Protein AF-A0A2V5PPT1-F1 (afdb_monomer_lite)

Structure (mmCIF, N/CA/C/O backbone):
data_AF-A0A2V5PPT1-F1
#
_entry.id   AF-A0A2V5PPT1-F1
#
loop_
_atom_site.group_PDB
_atom_site.id
_atom_site.type_symbol
_atom_site.label_atom_id
_atom_site.label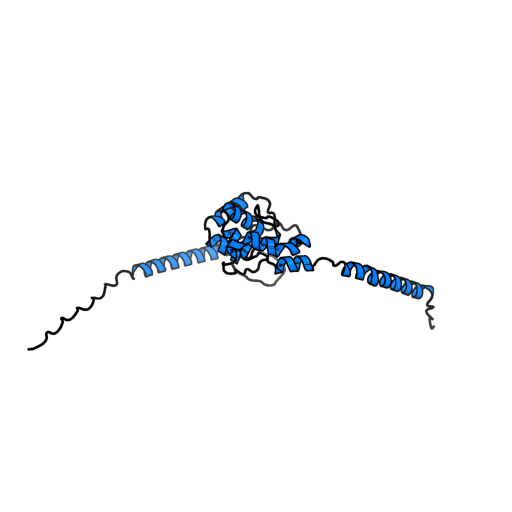_alt_id
_atom_site.label_comp_id
_atom_site.label_asym_id
_atom_site.label_entity_id
_atom_site.label_seq_id
_atom_site.pdbx_PDB_ins_code
_atom_site.Cartn_x
_atom_site.Cartn_y
_atom_site.Cartn_z
_atom_site.occupancy
_atom_site.B_iso_or_equiv
_atom_site.auth_seq_id
_atom_site.auth_comp_id
_atom_site.auth_asym_id
_atom_site.auth_atom_id
_atom_site.pdbx_PDB_model_num
ATOM 1 N N . MET A 1 1 ? -59.512 59.082 22.759 1.00 48.78 1 MET A N 1
ATOM 2 C CA . MET A 1 1 ? -59.382 57.700 23.266 1.00 48.78 1 MET A CA 1
ATOM 3 C C . MET A 1 1 ? -57.899 57.355 23.326 1.00 48.78 1 MET A C 1
ATOM 5 O O . MET A 1 1 ? -57.275 57.362 22.273 1.00 48.78 1 MET A O 1
ATOM 9 N N . PRO A 1 2 ? -57.315 57.181 24.522 1.00 48.16 2 PRO A N 1
ATOM 10 C CA . PRO A 1 2 ? -55.892 56.888 24.694 1.00 48.16 2 PRO A CA 1
ATOM 11 C C . PRO A 1 2 ? -55.585 55.392 24.501 1.00 48.16 2 PRO A C 1
ATOM 13 O O . PRO A 1 2 ? -56.305 54.531 25.003 1.00 48.16 2 PRO A O 1
ATOM 16 N N . THR A 1 3 ? -54.517 55.095 23.763 1.00 59.62 3 THR A N 1
ATOM 17 C CA . THR A 1 3 ? -53.986 53.747 23.502 1.00 59.62 3 THR A CA 1
ATOM 18 C C . THR A 1 3 ? -53.173 53.212 24.693 1.00 59.62 3 THR A C 1
ATOM 20 O O . THR A 1 3 ? -52.411 53.982 25.282 1.00 59.62 3 THR A O 1
ATOM 23 N N . PRO A 1 4 ? -53.280 51.916 25.047 1.00 59.97 4 PRO A N 1
ATOM 24 C CA . PRO A 1 4 ? -52.564 51.335 26.182 1.00 59.97 4 PRO A CA 1
ATOM 25 C C . PRO A 1 4 ? -51.084 51.042 25.872 1.00 59.97 4 PRO A C 1
ATOM 27 O O . PRO A 1 4 ? -50.736 50.556 24.797 1.00 59.97 4 PRO A O 1
ATOM 30 N N . VAL A 1 5 ? -50.224 51.323 26.854 1.00 66.12 5 VAL A N 1
ATOM 31 C CA . VAL A 1 5 ? -48.780 51.026 26.880 1.00 66.12 5 VAL A CA 1
ATOM 32 C C . VAL A 1 5 ? -48.562 49.547 27.249 1.00 66.12 5 VAL A C 1
ATOM 34 O O . VAL A 1 5 ? -49.218 49.072 28.179 1.00 66.12 5 VAL A O 1
ATOM 37 N N . PRO A 1 6 ? -47.659 48.798 26.585 1.00 67.62 6 PRO A N 1
ATOM 38 C CA . PRO A 1 6 ? -47.355 47.418 26.967 1.00 67.62 6 PRO A CA 1
ATOM 39 C C . PRO A 1 6 ? -46.436 47.332 28.208 1.00 67.62 6 PRO A C 1
ATOM 41 O O . PRO A 1 6 ? -45.607 48.219 28.425 1.00 67.62 6 PRO A O 1
ATOM 44 N N . PRO A 1 7 ? -46.548 46.265 29.026 1.00 58.84 7 PRO A N 1
ATOM 45 C CA . PRO A 1 7 ? -45.793 46.114 30.267 1.00 58.84 7 PRO A CA 1
ATOM 46 C C . PRO A 1 7 ? -44.323 45.723 30.048 1.00 58.84 7 PRO A C 1
ATOM 48 O O . PRO A 1 7 ? -43.971 44.944 29.162 1.00 58.84 7 PRO A O 1
ATOM 51 N N . ASN A 1 8 ? -43.477 46.267 30.923 1.00 50.62 8 ASN A N 1
ATOM 52 C CA . ASN A 1 8 ? -42.028 46.100 30.969 1.00 50.62 8 ASN A CA 1
ATOM 53 C C . ASN A 1 8 ? -41.643 44.655 31.349 1.00 50.62 8 ASN A C 1
ATOM 55 O O . ASN A 1 8 ? -42.134 44.111 32.339 1.00 50.62 8 ASN A O 1
ATOM 59 N N . LYS A 1 9 ? -40.751 44.034 30.573 1.00 55.72 9 LYS A N 1
ATOM 60 C CA . LYS A 1 9 ? -40.236 42.673 30.797 1.00 55.72 9 LYS A CA 1
ATOM 61 C C . LYS A 1 9 ? -39.126 42.718 31.864 1.00 55.72 9 LYS A C 1
ATOM 63 O O . LYS A 1 9 ? -38.192 43.499 31.688 1.00 55.72 9 LYS A O 1
ATOM 68 N N . PRO A 1 10 ? -39.173 41.924 32.950 1.00 56.19 10 PRO A N 1
ATOM 69 C CA . PRO A 1 10 ? -38.095 41.916 33.936 1.00 56.19 10 PRO A CA 1
ATOM 70 C C . PRO A 1 10 ? -36.831 41.251 33.369 1.00 56.19 10 PRO A C 1
ATOM 72 O O . PRO A 1 10 ? -36.900 40.237 32.670 1.00 56.19 10 PRO A O 1
ATOM 75 N N . ALA A 1 11 ? -35.678 41.856 33.662 1.00 61.56 11 ALA A N 1
ATOM 76 C CA . ALA A 1 11 ? -34.352 41.369 33.292 1.00 61.56 11 ALA A CA 1
ATOM 77 C C . ALA A 1 11 ? -34.022 40.029 33.988 1.00 61.56 11 ALA A C 1
ATOM 79 O O . ALA A 1 11 ? -34.468 39.807 35.116 1.00 61.56 11 ALA A O 1
ATOM 80 N N . PRO A 1 12 ? -33.232 39.139 33.360 1.00 53.38 12 PRO A N 1
ATOM 81 C CA . PRO A 1 12 ? -32.787 37.909 34.003 1.00 53.38 12 PRO A CA 1
ATOM 82 C C . PRO A 1 12 ? -31.751 38.207 35.098 1.00 53.38 12 PRO A C 1
ATOM 84 O O . PRO A 1 12 ? -30.746 38.875 34.853 1.00 53.38 12 PRO A O 1
ATOM 87 N N . SER A 1 13 ? -31.997 37.693 36.305 1.00 53.66 13 SER A N 1
ATOM 88 C CA . SER A 1 13 ? -31.043 37.707 37.420 1.00 53.66 13 SER A CA 1
ATOM 89 C C . SER A 1 13 ? -29.750 36.950 37.070 1.00 53.66 13 SER A C 1
ATOM 91 O O . SER A 1 13 ? -29.818 35.912 36.405 1.00 53.66 13 SER A O 1
ATOM 93 N N . PRO A 1 14 ? -28.576 37.407 37.542 1.00 51.88 14 PRO A N 1
ATOM 94 C CA . PRO A 1 14 ? -27.316 36.697 37.346 1.00 51.88 14 PRO A CA 1
ATOM 95 C C . PRO A 1 14 ? -27.277 35.405 38.178 1.00 51.88 14 PRO A C 1
ATOM 97 O O . PRO A 1 14 ? -27.595 35.403 39.367 1.00 51.88 14 PRO A O 1
ATOM 100 N N . ALA A 1 15 ? -26.882 34.299 37.544 1.00 50.59 15 ALA A N 1
ATOM 101 C CA . ALA A 1 15 ? -26.671 33.011 38.200 1.00 50.59 15 ALA A CA 1
ATOM 102 C C . ALA A 1 15 ? -25.443 33.049 39.142 1.00 50.59 15 ALA A C 1
ATOM 104 O O . ALA A 1 15 ? -24.451 33.709 38.818 1.00 50.59 15 ALA A O 1
ATOM 105 N N . PRO A 1 16 ? -25.468 32.338 40.286 1.00 48.00 16 PRO A N 1
ATOM 106 C CA . PRO A 1 16 ? -24.355 32.304 41.230 1.00 48.00 16 PRO A CA 1
ATOM 107 C C . PRO A 1 16 ? -23.165 31.491 40.693 1.00 48.00 16 PRO A C 1
ATOM 109 O O . PRO A 1 16 ? -23.294 30.343 40.271 1.00 48.00 16 PRO A O 1
ATOM 112 N N . ALA A 1 17 ? -21.980 32.099 40.750 1.00 56.94 17 ALA A N 1
ATOM 113 C CA . ALA A 1 17 ? -20.699 31.479 40.442 1.00 56.94 17 ALA A CA 1
ATOM 114 C C . ALA A 1 17 ? -20.255 30.559 41.594 1.00 56.94 17 ALA A C 1
ATOM 116 O O . ALA A 1 17 ? -19.669 31.029 42.565 1.00 56.94 17 ALA A O 1
ATOM 117 N N . SER A 1 18 ? -20.528 29.253 41.508 1.00 55.69 18 SER A N 1
ATOM 118 C CA . SER A 1 18 ? -20.128 28.295 42.558 1.00 55.69 18 SER A CA 1
ATOM 119 C C . SER A 1 18 ? -19.407 27.032 42.072 1.00 55.69 18 SER A C 1
ATOM 121 O O . SER A 1 18 ? -19.289 26.088 42.841 1.00 55.69 18 SER A O 1
ATOM 123 N N . PHE A 1 19 ? -18.887 26.986 40.840 1.00 54.06 19 PHE A N 1
ATOM 124 C CA . PHE A 1 19 ? -18.181 25.791 40.326 1.00 54.06 19 PHE A CA 1
ATOM 125 C C . PHE A 1 19 ? -16.719 26.028 39.911 1.00 54.06 19 PHE A C 1
ATOM 127 O O . PHE A 1 19 ? -16.048 25.106 39.461 1.00 54.06 19 PHE A O 1
ATOM 134 N N . ALA A 1 20 ? -16.188 27.241 40.090 1.00 50.78 20 ALA A N 1
ATOM 135 C CA . ALA A 1 20 ? -14.811 27.570 39.703 1.00 50.78 20 ALA A CA 1
ATOM 136 C C . ALA A 1 20 ? -13.744 27.187 40.753 1.00 50.78 20 ALA A C 1
ATOM 138 O O . ALA A 1 20 ? -12.554 27.270 40.466 1.00 50.78 20 ALA A O 1
ATOM 139 N N . PHE A 1 21 ? -14.145 26.776 41.962 1.00 50.66 21 PHE A N 1
ATOM 140 C CA . PHE A 1 21 ? -13.202 26.478 43.049 1.00 50.66 21 PHE A CA 1
ATOM 141 C C . PHE A 1 21 ? -12.678 25.028 43.052 1.00 50.66 21 PHE A C 1
ATOM 143 O O . PHE A 1 21 ? -11.570 24.799 43.531 1.00 50.66 21 PHE A O 1
ATOM 150 N N . ASP A 1 22 ? -13.388 24.068 42.446 1.00 54.81 22 ASP A N 1
ATOM 151 C CA . ASP A 1 22 ? -12.940 22.662 42.389 1.00 54.81 22 ASP A CA 1
ATOM 152 C C . ASP A 1 22 ? -11.982 22.359 41.227 1.00 54.81 22 ASP A C 1
ATOM 154 O O . ASP A 1 22 ? -11.203 21.404 41.274 1.00 54.81 22 ASP A O 1
ATOM 158 N N . THR A 1 23 ? -11.968 23.192 40.185 1.00 57.97 23 THR A N 1
ATOM 159 C CA . THR A 1 23 ? -11.054 23.019 39.048 1.00 57.97 23 THR A CA 1
ATOM 160 C C . THR A 1 23 ? -9.624 23.424 39.396 1.00 57.97 23 THR A C 1
ATOM 162 O O . THR A 1 23 ? -8.687 22.750 38.971 1.00 57.97 23 THR A O 1
ATOM 165 N N . ALA A 1 24 ? -9.439 24.457 40.224 1.00 56.56 24 ALA A N 1
ATOM 166 C CA . ALA A 1 24 ? -8.118 24.904 40.670 1.00 56.56 24 ALA A CA 1
ATOM 167 C C . ALA A 1 24 ? -7.438 23.874 41.591 1.00 56.56 24 ALA A C 1
ATOM 169 O O . ALA A 1 24 ? -6.265 23.547 41.403 1.00 56.56 24 ALA A O 1
ATOM 170 N N . ALA A 1 25 ? -8.188 23.291 42.534 1.00 57.81 25 ALA A N 1
ATOM 171 C CA . ALA A 1 25 ? -7.677 22.247 43.422 1.00 57.81 25 ALA A CA 1
ATOM 172 C C . ALA A 1 25 ? -7.343 20.948 42.662 1.00 57.81 25 ALA A C 1
ATOM 174 O O . ALA A 1 25 ? -6.345 20.285 42.958 1.00 57.81 25 ALA A O 1
ATOM 175 N N . ALA A 1 26 ? -8.136 20.601 41.641 1.00 60.53 26 ALA A N 1
ATOM 176 C CA . ALA A 1 26 ? -7.848 19.469 40.765 1.00 60.53 26 ALA A CA 1
ATOM 177 C C . ALA A 1 26 ? -6.610 19.705 39.877 1.00 60.53 26 ALA A C 1
ATOM 179 O O . ALA A 1 26 ? -5.861 18.761 39.617 1.00 60.53 26 ALA A O 1
ATOM 180 N N . HIS A 1 27 ? -6.366 20.945 39.438 1.00 60.75 27 HIS A N 1
ATOM 181 C CA . HIS A 1 27 ? -5.175 21.296 38.65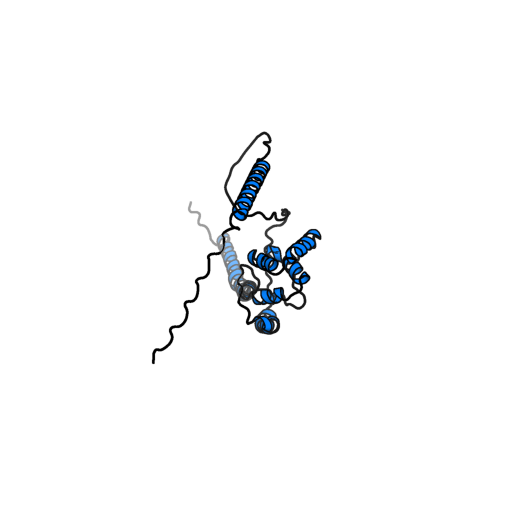7 1.00 60.75 27 HIS A CA 1
ATOM 182 C C . HIS A 1 27 ? -3.897 21.223 39.503 1.00 60.75 27 HIS A C 1
ATOM 184 O O . HIS A 1 27 ? -2.919 20.609 39.080 1.00 60.75 27 HIS A O 1
ATOM 190 N N . ALA A 1 28 ? -3.938 21.739 40.736 1.00 70.19 28 ALA A N 1
ATOM 191 C CA . ALA A 1 28 ? -2.802 21.702 41.658 1.00 70.19 28 ALA A CA 1
ATOM 192 C C . ALA A 1 28 ? -2.350 20.263 41.971 1.00 70.19 28 ALA A C 1
ATOM 194 O O . ALA A 1 28 ? -1.161 19.953 41.898 1.00 70.19 28 ALA A O 1
ATOM 195 N N . LYS A 1 29 ? -3.295 19.341 42.214 1.00 69.44 29 LYS A N 1
ATOM 196 C CA . LYS A 1 29 ? -2.970 17.921 42.447 1.00 69.44 29 LYS A CA 1
ATOM 197 C C . LYS A 1 29 ? -2.339 17.240 41.228 1.00 69.44 29 LYS A C 1
ATOM 199 O O . LYS A 1 29 ? -1.457 16.399 41.389 1.00 69.44 29 LYS A O 1
ATOM 204 N N . LYS A 1 30 ? -2.761 17.597 40.009 1.00 73.19 30 LYS A N 1
ATOM 205 C CA . LYS A 1 30 ? -2.163 17.068 38.770 1.00 73.19 30 LYS A CA 1
ATOM 206 C C . LYS A 1 30 ? -0.739 17.582 38.557 1.00 73.19 30 LYS A C 1
ATOM 208 O O . LYS A 1 30 ? 0.116 16.824 38.108 1.00 73.19 30 LYS A O 1
ATOM 213 N N . GLU A 1 31 ? -0.467 18.834 38.915 1.00 75.81 31 GLU A N 1
ATOM 214 C CA . GLU A 1 31 ? 0.879 19.409 38.831 1.00 75.81 31 GLU A CA 1
ATOM 215 C C . GLU A 1 31 ? 1.843 18.797 39.853 1.00 75.81 31 GLU A C 1
ATOM 217 O O . GLU A 1 31 ? 3.000 18.536 39.524 1.00 75.81 31 GLU A O 1
ATOM 222 N N . GLU A 1 32 ? 1.383 18.514 41.073 1.00 75.25 32 GLU A N 1
ATOM 223 C CA . GLU A 1 32 ? 2.194 17.826 42.084 1.00 75.25 32 GLU A CA 1
ATOM 224 C C . GLU A 1 32 ? 2.507 16.380 41.686 1.00 75.25 32 GLU A C 1
ATOM 226 O O . GLU A 1 32 ? 3.665 15.964 41.771 1.00 75.25 32 GLU A O 1
ATOM 231 N N . ALA A 1 33 ? 1.519 15.641 41.169 1.00 73.75 33 ALA A N 1
ATOM 232 C CA . ALA A 1 33 ? 1.731 14.292 40.647 1.00 73.75 33 ALA A CA 1
ATOM 233 C C . ALA A 1 33 ? 2.721 14.294 39.467 1.00 73.75 33 ALA A C 1
ATOM 235 O O . ALA A 1 33 ? 3.672 13.513 39.451 1.00 73.75 33 ALA A O 1
ATOM 236 N N . SER A 1 34 ? 2.583 15.249 38.539 1.00 70.00 34 SER A N 1
ATOM 237 C CA . SER A 1 34 ? 3.509 15.397 37.411 1.00 70.00 34 SER A CA 1
ATOM 238 C C . SER A 1 34 ? 4.935 15.730 37.857 1.00 70.00 34 SER A C 1
ATOM 240 O O . SER A 1 34 ? 5.885 15.264 37.227 1.00 70.00 34 SER A O 1
ATOM 242 N N . LYS A 1 35 ? 5.109 16.516 38.928 1.00 77.94 35 LYS A N 1
ATOM 243 C CA . LYS A 1 35 ? 6.436 16.818 39.485 1.00 77.94 35 LYS A CA 1
ATOM 244 C C . LYS A 1 35 ? 7.075 15.581 40.103 1.00 77.94 35 LYS A C 1
ATOM 246 O O . LYS A 1 35 ? 8.256 15.365 39.860 1.00 77.94 35 LYS A O 1
ATOM 251 N N . GLN A 1 36 ? 6.314 14.775 40.846 1.00 75.62 36 GLN A N 1
ATOM 252 C CA . GLN A 1 36 ? 6.813 13.545 41.471 1.00 75.62 36 GLN A CA 1
ATOM 253 C C . GLN A 1 36 ? 7.194 12.478 40.438 1.00 75.62 36 GLN A C 1
ATOM 255 O O . GLN A 1 36 ? 8.251 11.855 40.560 1.00 75.62 36 GLN A O 1
ATOM 260 N N . ASP A 1 37 ? 6.387 12.312 39.388 1.00 70.94 37 ASP A N 1
ATOM 261 C CA . ASP A 1 37 ? 6.712 11.409 38.281 1.00 70.94 37 ASP A CA 1
ATOM 262 C C . ASP A 1 37 ? 7.948 11.889 37.515 1.00 70.94 37 ASP A C 1
ATOM 264 O O . ASP A 1 37 ? 8.803 11.084 37.140 1.00 70.94 37 ASP A O 1
ATOM 268 N N . PHE A 1 38 ? 8.106 13.206 37.354 1.00 77.38 38 PHE A N 1
ATOM 269 C CA . PHE A 1 38 ? 9.291 13.792 36.738 1.00 77.38 38 PHE A CA 1
ATOM 270 C C . PHE A 1 38 ? 10.560 13.590 37.579 1.00 77.38 38 PHE A C 1
ATOM 272 O O . PHE A 1 38 ? 11.606 13.250 37.020 1.00 77.38 38 PHE A O 1
ATOM 279 N N . THR A 1 39 ? 10.504 13.744 38.909 1.00 75.12 39 THR A N 1
ATOM 280 C CA . THR A 1 39 ? 11.654 13.442 39.780 1.00 75.12 39 THR A CA 1
ATOM 281 C C . THR A 1 39 ? 11.989 11.958 39.773 1.00 75.12 39 THR A C 1
ATOM 283 O O . THR A 1 39 ? 13.156 11.624 39.583 1.00 75.12 39 THR A O 1
ATOM 286 N N . ARG A 1 40 ? 10.995 11.067 39.886 1.00 73.00 40 ARG A N 1
ATOM 287 C CA . ARG A 1 40 ? 11.208 9.611 39.822 1.00 73.00 40 ARG A CA 1
ATOM 288 C C . ARG A 1 40 ? 11.806 9.187 38.479 1.00 73.00 40 ARG A C 1
ATOM 290 O O . ARG A 1 40 ? 12.700 8.346 38.441 1.00 73.00 40 ARG A O 1
ATOM 297 N N . PHE A 1 41 ? 11.358 9.793 37.381 1.00 74.12 41 PHE A N 1
ATOM 298 C CA . PHE A 1 41 ? 11.925 9.574 36.054 1.00 74.12 41 PHE A CA 1
ATOM 299 C C . PHE A 1 41 ? 13.375 10.063 35.960 1.00 74.12 41 PHE A C 1
ATOM 301 O O . PHE A 1 41 ? 14.230 9.335 35.459 1.00 74.12 41 PHE A O 1
ATOM 308 N N . LYS A 1 42 ? 13.685 11.254 36.489 1.00 76.81 42 LYS A N 1
ATOM 309 C CA . LYS A 1 42 ? 15.064 11.765 36.555 1.00 76.81 42 LYS A CA 1
ATOM 310 C C . LYS A 1 42 ? 15.980 10.866 37.383 1.00 76.81 42 LYS A C 1
ATOM 312 O O . LYS A 1 42 ? 17.117 10.619 36.988 1.00 76.81 42 LYS A O 1
ATOM 317 N N . GLU A 1 43 ? 15.492 10.373 38.511 1.00 74.06 43 GLU A N 1
ATOM 318 C CA . GLU A 1 43 ? 16.249 9.502 39.406 1.00 74.06 43 GLU A CA 1
ATOM 319 C C . GLU A 1 43 ? 16.501 8.131 38.759 1.00 74.06 43 GLU A C 1
ATOM 321 O O . GLU A 1 43 ? 17.627 7.643 38.776 1.00 74.06 43 GLU A O 1
ATOM 326 N N . ALA A 1 44 ? 15.509 7.575 38.050 1.00 66.94 44 ALA A N 1
ATOM 327 C CA . ALA A 1 44 ? 15.657 6.350 37.257 1.00 66.94 44 ALA A CA 1
ATOM 328 C C . ALA A 1 44 ? 16.564 6.518 36.021 1.00 66.94 44 ALA A C 1
ATOM 330 O O . ALA A 1 44 ? 17.180 5.552 35.571 1.00 66.94 44 ALA A O 1
ATOM 331 N N . GLN A 1 45 ? 16.654 7.731 35.466 1.00 62.97 45 GLN A N 1
ATOM 332 C CA . GLN A 1 45 ? 17.572 8.063 34.373 1.00 62.97 45 GLN A CA 1
ATOM 333 C C . GLN A 1 45 ? 18.994 8.373 34.837 1.00 62.97 45 GLN A C 1
ATOM 335 O O . GLN A 1 45 ? 19.886 8.448 33.993 1.00 62.97 45 GLN A O 1
ATOM 340 N N . THR A 1 46 ? 19.228 8.550 36.140 1.00 53.12 46 THR A N 1
ATOM 341 C CA . THR A 1 46 ? 20.575 8.779 36.657 1.00 53.12 46 THR A CA 1
ATOM 342 C C . THR A 1 46 ? 21.307 7.433 36.667 1.00 53.12 46 THR A C 1
ATOM 344 O O . THR A 1 46 ? 20.943 6.544 37.440 1.00 53.12 46 THR A O 1
ATOM 347 N N . PRO A 1 47 ? 22.319 7.215 35.807 1.00 47.31 47 PRO A N 1
ATOM 348 C CA . PRO A 1 47 ? 23.031 5.948 35.767 1.00 47.31 47 PRO A CA 1
ATOM 349 C C . PRO A 1 47 ? 23.754 5.752 37.099 1.00 47.31 47 PRO A C 1
ATOM 351 O O . PRO A 1 47 ? 24.522 6.616 37.526 1.00 47.31 47 PRO A O 1
ATOM 354 N N . ARG A 1 48 ? 23.531 4.611 37.757 1.00 43.34 48 ARG A N 1
ATOM 355 C CA . ARG A 1 48 ? 24.345 4.193 38.903 1.00 43.34 48 ARG A CA 1
ATOM 356 C C . ARG A 1 48 ? 25.806 4.178 38.446 1.00 43.34 48 ARG A C 1
ATOM 358 O O . ARG A 1 48 ? 26.149 3.417 37.546 1.00 43.34 48 ARG A O 1
ATOM 365 N N . AL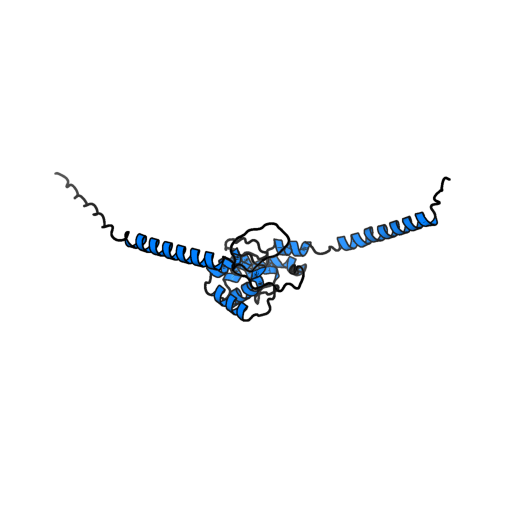A A 1 49 ? 26.640 5.038 39.029 1.00 37.41 49 ALA A N 1
ATOM 366 C CA . ALA A 1 49 ? 28.045 5.168 38.663 1.00 37.41 49 ALA A CA 1
ATOM 367 C C . ALA A 1 49 ? 28.778 3.830 38.867 1.00 37.41 49 ALA A C 1
ATOM 369 O O . ALA A 1 49 ? 29.032 3.415 39.998 1.00 37.41 49 ALA A O 1
ATOM 370 N N . ALA A 1 50 ? 29.100 3.152 37.766 1.00 40.81 50 ALA A N 1
ATOM 371 C CA . ALA A 1 50 ? 30.137 2.133 37.721 1.00 40.81 50 ALA A CA 1
ATOM 372 C C . ALA A 1 50 ? 31.488 2.821 37.450 1.00 40.81 50 ALA A C 1
ATOM 374 O O . ALA A 1 50 ? 31.568 3.770 36.670 1.00 40.81 50 ALA A O 1
ATOM 375 N N . ALA A 1 51 ? 32.521 2.353 38.149 1.00 33.44 51 ALA A N 1
ATOM 376 C CA . ALA A 1 51 ? 33.901 2.836 38.122 1.00 33.44 51 ALA A CA 1
ATOM 377 C C . ALA A 1 51 ? 34.555 2.780 36.711 1.00 33.44 51 ALA A C 1
ATOM 379 O O . ALA A 1 51 ? 34.042 2.097 35.824 1.00 33.44 51 ALA A O 1
ATOM 380 N N . PRO A 1 52 ? 35.662 3.517 36.474 1.00 45.09 52 PRO A N 1
ATOM 381 C CA . PRO A 1 52 ? 35.971 4.108 35.170 1.00 45.09 52 PRO A CA 1
ATOM 382 C C . PRO A 1 52 ? 36.951 3.302 34.299 1.00 45.09 52 PRO A C 1
ATOM 384 O O . PRO A 1 52 ? 37.829 2.624 34.831 1.00 45.09 52 PRO A O 1
ATOM 387 N N . SER A 1 53 ? 36.905 3.566 32.977 1.00 40.59 53 SER A N 1
ATOM 388 C CA . SER A 1 53 ? 38.046 3.912 32.072 1.00 40.59 53 SER A CA 1
ATOM 389 C C . SER A 1 53 ? 38.062 3.150 30.712 1.00 40.59 53 SER A C 1
ATOM 391 O O . SER A 1 53 ? 37.449 2.093 30.614 1.00 40.59 53 SER A O 1
ATOM 393 N N . PRO A 1 54 ? 38.776 3.624 29.656 1.00 47.06 54 PRO A N 1
ATOM 394 C CA . PRO A 1 54 ? 38.452 4.827 28.863 1.00 47.06 54 PRO A CA 1
ATOM 395 C C . PRO A 1 54 ? 38.683 4.682 27.322 1.00 47.06 54 PRO A C 1
ATOM 397 O O . PRO A 1 54 ? 39.386 3.785 26.867 1.00 47.06 54 PRO A O 1
ATOM 400 N N . SER A 1 55 ? 38.237 5.702 26.560 1.00 36.69 55 SER A N 1
ATOM 401 C CA . SER A 1 55 ? 38.586 6.077 25.152 1.00 36.69 55 SER A CA 1
ATOM 402 C C . SER A 1 55 ? 37.643 5.547 24.051 1.00 36.69 55 SER A C 1
ATOM 404 O O . SER A 1 55 ? 37.390 4.356 23.998 1.00 36.69 55 SER A O 1
ATOM 406 N N . ALA A 1 56 ? 37.101 6.315 23.091 1.00 35.28 56 ALA A N 1
ATOM 407 C CA . ALA A 1 56 ? 37.106 7.746 22.738 1.00 35.28 56 ALA A CA 1
ATOM 408 C C . ALA A 1 56 ? 35.821 8.027 21.894 1.00 35.28 56 ALA A C 1
ATOM 410 O O . ALA A 1 56 ? 35.473 7.222 21.039 1.00 35.28 56 ALA A O 1
ATOM 411 N N . ARG A 1 57 ? 34.964 8.990 22.280 1.00 33.16 57 ARG A N 1
ATOM 412 C CA . ARG A 1 57 ? 34.796 10.367 21.734 1.00 33.16 57 ARG A CA 1
ATOM 413 C C . ARG A 1 57 ? 34.175 10.444 20.313 1.00 33.16 57 ARG A C 1
ATOM 415 O O . ARG A 1 57 ? 34.889 10.318 19.332 1.00 33.16 57 ARG A O 1
ATOM 422 N N . SER A 1 58 ? 32.838 10.575 20.243 1.00 38.03 58 SER A N 1
ATOM 423 C CA . SER A 1 58 ? 32.032 11.756 19.794 1.00 38.03 58 SER A CA 1
ATOM 424 C C . SER A 1 58 ? 31.707 11.745 18.286 1.00 38.03 58 SER A C 1
ATOM 426 O O . SER A 1 58 ? 32.571 11.414 17.496 1.00 38.03 58 SER A O 1
ATOM 428 N N . THR A 1 59 ? 30.499 12.049 17.795 1.00 33.25 59 THR A N 1
ATOM 429 C CA . THR A 1 59 ? 29.574 13.150 18.133 1.00 33.25 59 THR A CA 1
ATOM 430 C C . THR A 1 59 ? 28.115 12.859 17.739 1.00 33.25 59 THR A C 1
ATOM 432 O O . THR A 1 59 ? 27.888 12.231 16.715 1.00 33.25 59 THR A O 1
ATOM 435 N N . SER A 1 60 ? 27.199 13.470 18.508 1.00 36.81 60 SER A N 1
ATOM 436 C CA . SER A 1 60 ? 25.861 13.994 18.154 1.00 36.81 60 SER A CA 1
ATOM 437 C C . SER A 1 60 ? 24.832 13.045 17.536 1.00 36.81 60 SER A C 1
ATOM 439 O O . SER A 1 60 ? 24.995 12.601 16.411 1.00 36.81 60 SER A O 1
ATOM 441 N N . ASP A 1 61 ? 23.720 12.822 18.248 1.00 28.34 61 ASP A N 1
ATOM 442 C CA . ASP A 1 61 ? 22.426 13.361 17.800 1.00 28.34 61 ASP A CA 1
ATOM 443 C C . ASP A 1 61 ? 21.283 13.058 18.794 1.00 28.34 61 ASP A C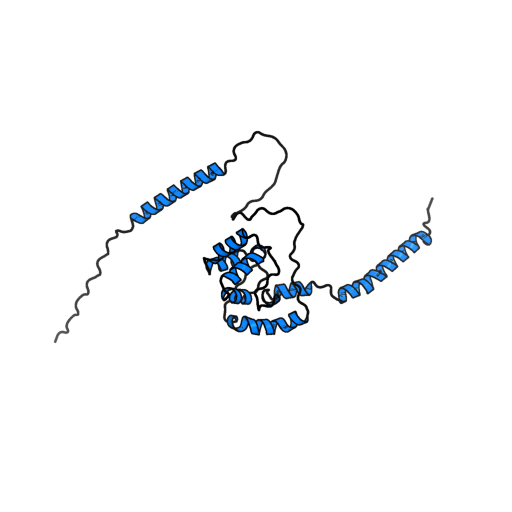 1
ATOM 445 O O . ASP A 1 61 ? 21.063 11.925 19.225 1.00 28.34 61 ASP A O 1
ATOM 449 N N . SER A 1 62 ? 20.545 14.115 19.160 1.00 43.03 62 SER A N 1
ATOM 450 C CA . SER A 1 62 ? 19.109 14.082 19.520 1.00 43.03 62 SER A CA 1
ATOM 451 C C . SER A 1 62 ? 18.329 13.224 18.497 1.00 43.03 62 SER A C 1
ATOM 453 O O . SER A 1 62 ? 18.806 13.180 17.366 1.00 43.03 62 SER A O 1
ATOM 455 N N . PRO A 1 63 ? 17.112 12.657 18.731 1.00 48.31 63 PRO A N 1
ATOM 456 C CA . PRO A 1 63 ? 15.993 13.301 19.436 1.00 48.31 63 PRO A CA 1
ATOM 457 C C . PRO A 1 63 ? 14.903 12.344 20.027 1.00 48.31 63 PRO A C 1
ATOM 459 O O . PRO A 1 63 ? 14.989 11.123 19.974 1.00 48.31 63 PRO A O 1
ATOM 462 N N . SER A 1 64 ? 13.853 12.954 20.593 1.00 42.50 64 SER A N 1
ATOM 463 C CA . SER A 1 64 ? 12.416 12.624 20.439 1.00 42.50 64 SER A CA 1
ATOM 464 C C . SER A 1 64 ? 11.872 11.182 20.571 1.00 42.50 64 SER A C 1
ATOM 466 O O . SER A 1 64 ? 12.221 10.285 19.815 1.00 42.50 64 SER A O 1
ATOM 468 N N . TYR A 1 65 ? 10.845 11.062 21.429 1.00 38.94 65 TYR A N 1
ATOM 469 C CA . TYR A 1 65 ? 9.710 10.118 21.382 1.00 38.94 65 TYR A CA 1
ATOM 470 C C . TYR A 1 65 ? 10.058 8.631 21.154 1.00 38.94 65 TYR A C 1
ATOM 472 O O . TYR A 1 65 ? 9.979 8.111 20.044 1.00 38.94 65 TYR A O 1
ATOM 480 N N . ARG A 1 66 ? 10.400 7.902 22.227 1.00 35.28 66 ARG A N 1
ATOM 481 C CA . ARG A 1 66 ? 10.612 6.444 22.172 1.00 35.28 66 ARG A CA 1
ATOM 482 C C . ARG A 1 66 ? 9.396 5.681 22.698 1.00 35.28 66 ARG A C 1
ATOM 484 O O . ARG A 1 66 ? 9.343 5.309 23.866 1.00 35.28 66 ARG A O 1
ATOM 491 N N . VAL A 1 67 ? 8.480 5.350 21.789 1.00 44.03 67 VAL A N 1
ATOM 492 C CA . VAL A 1 67 ? 7.863 4.016 21.818 1.00 44.03 67 VAL A CA 1
ATOM 493 C C . VAL A 1 67 ? 9.027 3.042 21.634 1.00 44.03 67 VAL A C 1
ATOM 495 O O . VAL A 1 67 ? 9.757 3.120 20.644 1.00 44.03 67 VAL A O 1
ATOM 498 N N . LYS A 1 68 ? 9.310 2.210 22.638 1.00 38.44 68 LYS A N 1
ATOM 499 C CA . LYS A 1 68 ? 10.444 1.283 22.588 1.00 38.44 68 LYS A CA 1
ATOM 500 C C . LYS A 1 68 ? 10.120 0.177 21.582 1.00 38.44 68 LYS A C 1
ATOM 502 O O . LYS A 1 68 ? 9.487 -0.810 21.935 1.00 38.44 68 LYS A O 1
ATOM 507 N N . ALA A 1 69 ? 10.545 0.358 20.332 1.00 45.28 69 ALA A N 1
ATOM 508 C CA . ALA A 1 69 ? 10.535 -0.707 19.337 1.00 45.28 69 ALA A CA 1
ATOM 509 C C . ALA A 1 69 ? 11.344 -1.922 19.856 1.00 45.28 69 ALA A C 1
ATOM 511 O O . ALA A 1 69 ? 12.347 -1.717 20.556 1.00 45.28 69 ALA A O 1
ATOM 512 N N . PRO A 1 70 ? 10.934 -3.168 19.543 1.00 48.72 70 PRO A N 1
ATOM 513 C CA . PRO A 1 70 ? 11.664 -4.372 19.935 1.00 48.72 70 PRO A CA 1
ATOM 514 C C . PRO A 1 70 ? 13.129 -4.328 19.469 1.00 48.72 70 PRO A C 1
ATOM 516 O O . PRO A 1 70 ? 13.423 -3.709 18.441 1.00 48.72 70 PRO A O 1
ATOM 519 N N . PRO A 1 71 ? 14.063 -4.963 20.203 1.00 39.84 71 PRO A N 1
ATOM 520 C CA . PRO A 1 71 ? 15.479 -4.946 19.859 1.00 39.84 71 PRO A CA 1
ATOM 521 C C . PRO A 1 71 ? 15.708 -5.557 18.473 1.00 39.84 71 PRO A C 1
ATOM 523 O O . PRO A 1 71 ? 15.282 -6.670 18.174 1.00 39.84 71 PRO A O 1
ATOM 526 N N . ILE A 1 72 ? 16.392 -4.787 17.634 1.00 43.12 72 ILE A N 1
ATOM 527 C CA . ILE A 1 72 ? 16.774 -5.147 16.272 1.00 43.12 72 ILE A CA 1
ATOM 528 C C . ILE A 1 72 ? 17.796 -6.287 16.367 1.00 43.12 72 ILE A C 1
ATOM 530 O O . ILE A 1 72 ? 18.854 -6.110 16.970 1.00 43.12 72 ILE A O 1
ATOM 534 N N . SER A 1 73 ? 17.493 -7.453 15.791 1.00 34.09 73 SER A N 1
ATOM 535 C CA . SER A 1 73 ? 18.525 -8.461 15.527 1.00 34.09 73 SER A CA 1
ATOM 536 C C . SER A 1 73 ? 19.474 -7.904 14.469 1.00 34.09 73 SER A C 1
ATOM 538 O O . SER A 1 73 ? 19.117 -7.758 13.300 1.00 34.09 73 SER A O 1
ATOM 540 N N . SER A 1 74 ? 20.674 -7.546 14.911 1.00 42.91 74 SER A N 1
ATOM 541 C CA . SER A 1 74 ? 21.779 -7.038 14.101 1.00 42.91 74 SER A CA 1
ATOM 542 C C . SER A 1 74 ? 22.428 -8.163 13.291 1.00 42.91 74 SER A C 1
ATOM 544 O O . SER A 1 74 ? 23.563 -8.544 13.555 1.00 42.91 74 SER A O 1
ATOM 546 N N . SER A 1 75 ? 21.717 -8.720 12.314 1.00 41.38 75 SER A N 1
ATOM 547 C CA . SER A 1 75 ? 22.310 -9.623 11.322 1.00 41.38 75 SER A CA 1
ATOM 548 C C . SER A 1 75 ? 21.419 -9.727 10.083 1.00 41.38 75 SER A C 1
ATOM 550 O O . SER A 1 75 ? 20.661 -10.679 9.944 1.00 41.38 75 SER A O 1
ATOM 552 N N . ASP A 1 76 ? 21.441 -8.701 9.232 1.00 36.72 76 ASP A N 1
ATOM 553 C CA . ASP A 1 76 ? 21.393 -8.845 7.768 1.00 36.72 76 ASP A CA 1
ATOM 554 C C . ASP A 1 76 ? 21.300 -7.464 7.117 1.00 36.72 76 ASP A C 1
ATOM 556 O O . ASP A 1 76 ? 20.460 -6.637 7.473 1.00 36.72 76 ASP A O 1
ATOM 560 N N . GLY A 1 77 ? 22.196 -7.198 6.169 1.00 34.75 77 GLY A N 1
ATOM 561 C CA . GLY A 1 77 ? 22.318 -5.907 5.503 1.00 34.75 77 GLY A CA 1
ATOM 562 C C . GLY A 1 77 ? 21.018 -5.428 4.856 1.00 34.75 77 GLY A C 1
ATOM 563 O O . GLY A 1 77 ? 20.249 -6.224 4.329 1.00 34.75 77 GLY A O 1
ATOM 564 N N . LEU A 1 78 ? 20.807 -4.106 4.892 1.00 38.97 78 LEU A N 1
ATOM 565 C CA . LEU A 1 78 ? 20.018 -3.322 3.930 1.00 38.97 78 LEU A CA 1
ATOM 566 C C . LEU A 1 78 ? 18.901 -4.118 3.230 1.00 38.97 78 LEU A C 1
ATOM 568 O O . LEU A 1 78 ? 18.926 -4.311 2.013 1.00 38.97 78 LEU A O 1
ATOM 572 N N . ARG A 1 79 ? 17.887 -4.546 3.989 1.00 42.28 79 ARG A N 1
ATOM 573 C CA . ARG A 1 79 ? 16.616 -5.003 3.421 1.00 42.28 79 ARG A CA 1
ATOM 574 C C . ARG A 1 79 ? 15.895 -3.790 2.840 1.00 42.28 79 ARG A C 1
ATOM 576 O O . ARG A 1 79 ? 14.922 -3.312 3.406 1.00 42.28 79 ARG A O 1
ATOM 583 N N . ARG A 1 80 ? 16.365 -3.272 1.700 1.00 46.75 80 ARG A N 1
ATOM 584 C CA . ARG A 1 80 ? 15.445 -2.590 0.789 1.00 46.75 80 ARG A CA 1
ATOM 585 C C . ARG A 1 80 ? 14.360 -3.624 0.488 1.00 46.75 80 ARG A C 1
ATOM 587 O O . ARG A 1 80 ? 14.718 -4.701 -0.002 1.00 46.75 80 ARG A O 1
ATOM 594 N N . PRO A 1 81 ? 13.084 -3.358 0.810 1.00 53.06 81 PRO A N 1
ATOM 595 C CA . PRO A 1 81 ? 12.005 -4.231 0.384 1.00 53.06 81 PRO A CA 1
ATOM 596 C C . PRO A 1 81 ? 12.186 -4.461 -1.113 1.00 53.06 81 PRO A C 1
ATOM 598 O O . PRO A 1 81 ? 12.447 -3.505 -1.852 1.00 53.06 81 PRO A O 1
ATOM 601 N N . ARG A 1 82 ? 12.137 -5.721 -1.566 1.00 57.94 82 ARG A N 1
ATOM 602 C CA . ARG A 1 82 ? 12.076 -5.996 -3.004 1.00 57.94 82 ARG A CA 1
ATOM 603 C C . ARG A 1 82 ? 10.869 -5.223 -3.517 1.00 57.94 82 ARG A C 1
ATOM 605 O O . ARG A 1 82 ? 9.741 -5.575 -3.180 1.00 57.94 82 ARG A O 1
ATOM 612 N N . ALA A 1 83 ? 11.127 -4.136 -4.243 1.00 70.31 83 ALA A N 1
ATOM 613 C CA . ALA A 1 83 ? 10.078 -3.293 -4.784 1.00 70.31 83 ALA A CA 1
ATOM 614 C C . ALA A 1 83 ? 9.134 -4.193 -5.579 1.00 70.31 83 ALA A C 1
ATOM 616 O O . ALA A 1 83 ? 9.583 -5.021 -6.375 1.00 70.31 83 ALA A O 1
ATOM 617 N N . TYR A 1 84 ? 7.838 -4.086 -5.313 1.00 81.50 84 TYR A N 1
ATOM 618 C CA . TYR A 1 84 ? 6.850 -4.806 -6.095 1.00 81.50 84 TYR A CA 1
ATOM 619 C C . TYR A 1 84 ? 6.870 -4.246 -7.518 1.00 81.50 84 TYR A C 1
ATOM 621 O O . TYR A 1 84 ? 6.625 -3.057 -7.706 1.00 81.50 84 TYR A O 1
ATOM 629 N N . ILE A 1 85 ? 7.180 -5.087 -8.509 1.00 83.69 85 ILE A N 1
ATOM 630 C CA . ILE A 1 85 ? 7.231 -4.663 -9.910 1.00 83.69 85 ILE A CA 1
ATOM 631 C C . ILE A 1 85 ? 6.141 -5.388 -10.704 1.00 83.69 85 ILE A C 1
ATOM 633 O O . ILE A 1 85 ? 6.363 -6.543 -11.087 1.00 83.69 85 ILE A O 1
ATOM 637 N N . PRO A 1 86 ? 5.002 -4.738 -10.997 1.00 85.31 86 PRO A N 1
ATOM 638 C CA . PRO A 1 86 ? 3.958 -5.348 -11.808 1.00 85.31 86 PRO A CA 1
ATOM 639 C C . PRO A 1 86 ? 4.441 -5.590 -13.241 1.00 85.31 86 PRO A C 1
ATOM 641 O O . PRO A 1 86 ? 5.393 -4.972 -13.726 1.00 85.31 86 PRO A O 1
ATOM 644 N N . ASP A 1 87 ? 3.812 -6.537 -13.923 1.00 88.12 87 ASP A N 1
ATOM 645 C CA . ASP A 1 87 ? 3.997 -6.757 -15.351 1.00 88.12 87 ASP A CA 1
ATOM 646 C C . ASP A 1 87 ? 3.181 -5.756 -16.188 1.00 88.12 87 ASP A C 1
ATOM 648 O O . ASP A 1 87 ? 2.355 -4.994 -15.680 1.00 88.12 87 ASP A O 1
ATOM 652 N N . ALA A 1 88 ? 3.432 -5.745 -17.498 1.00 87.50 88 ALA A N 1
ATOM 653 C CA . ALA A 1 88 ? 2.826 -4.777 -18.408 1.00 87.50 88 ALA A CA 1
ATOM 654 C C . ALA A 1 88 ? 1.297 -4.923 -18.503 1.00 87.50 88 ALA A C 1
ATOM 656 O O . ALA A 1 88 ? 0.600 -3.916 -18.630 1.00 87.50 88 ALA A O 1
ATOM 657 N N . ILE A 1 89 ? 0.767 -6.151 -18.414 1.00 89.50 89 ILE A N 1
ATOM 658 C CA . ILE A 1 89 ? -0.677 -6.398 -18.509 1.00 89.50 89 ILE A CA 1
ATOM 659 C C . ILE A 1 89 ? -1.364 -5.870 -17.247 1.00 89.50 89 ILE A C 1
ATOM 661 O O . ILE A 1 89 ? -2.327 -5.105 -17.357 1.00 89.50 89 ILE A O 1
ATOM 665 N N . THR A 1 90 ? -0.819 -6.179 -16.066 1.00 90.12 90 THR A N 1
ATOM 666 C CA . THR A 1 90 ? -1.273 -5.617 -14.78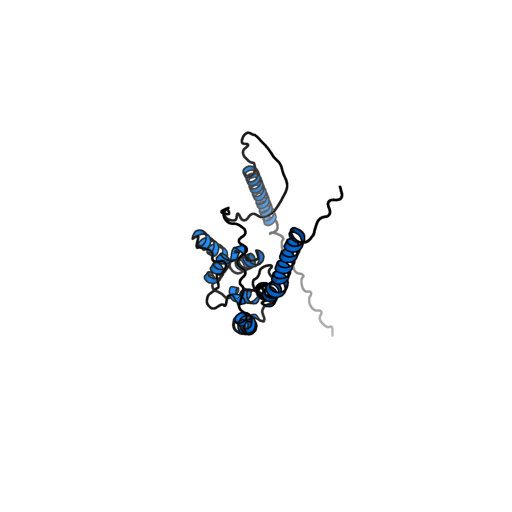2 1.00 90.12 90 THR A CA 1
ATOM 667 C C . THR A 1 90 ? -1.267 -4.094 -14.819 1.00 90.12 90 THR A C 1
ATOM 669 O O . THR A 1 90 ? -2.275 -3.480 -14.484 1.00 90.12 90 THR A O 1
ATOM 672 N N . LEU A 1 91 ? -0.193 -3.467 -15.315 1.00 89.81 91 LEU A N 1
ATOM 673 C CA . LEU A 1 91 ? -0.110 -2.007 -15.403 1.00 89.81 91 LEU A CA 1
ATOM 674 C C . LEU A 1 91 ? -1.178 -1.418 -16.340 1.00 89.81 91 LEU A C 1
ATOM 676 O O . LEU A 1 91 ? -1.866 -0.470 -15.970 1.00 89.81 91 LEU A O 1
ATOM 680 N N . SER A 1 92 ? -1.354 -2.001 -17.530 1.00 91.81 92 SER A N 1
ATOM 681 C CA . SER A 1 92 ? -2.321 -1.517 -18.527 1.00 91.81 92 SER A CA 1
ATOM 682 C C . SER A 1 92 ? -3.787 -1.670 -18.098 1.00 91.81 92 SER A C 1
ATOM 684 O O . SER A 1 92 ? -4.620 -0.830 -18.430 1.00 91.81 92 SER A O 1
ATOM 686 N N . SER A 1 93 ? -4.108 -2.715 -17.330 1.00 94.88 93 SER A N 1
ATOM 687 C CA . SER A 1 93 ? -5.468 -2.997 -16.842 1.00 94.88 93 SER A CA 1
ATOM 688 C C . SER A 1 93 ? -5.767 -2.366 -15.479 1.00 94.88 93 SER A C 1
ATOM 690 O O . SER A 1 93 ? -6.922 -2.334 -15.045 1.00 94.88 93 SER A O 1
ATOM 692 N N . ARG A 1 94 ? -4.749 -1.824 -14.799 1.00 93.88 94 ARG A N 1
ATOM 693 C CA . ARG A 1 94 ? -4.860 -1.241 -13.458 1.00 93.88 94 ARG A CA 1
ATOM 694 C C . ARG A 1 94 ? -5.920 -0.139 -13.343 1.00 93.88 94 ARG A C 1
ATOM 696 O O . ARG A 1 94 ? -6.706 -0.249 -12.409 1.00 93.88 94 ARG A O 1
ATOM 703 N N . PRO A 1 95 ? -6.046 0.848 -14.256 1.00 94.44 95 PRO A N 1
ATOM 704 C CA . PRO A 1 95 ? -7.083 1.878 -14.128 1.00 94.44 95 PRO A CA 1
ATOM 705 C C . PRO A 1 95 ? -8.507 1.307 -14.086 1.00 94.44 95 PRO A C 1
ATOM 707 O O . PRO A 1 95 ? -9.329 1.738 -13.281 1.00 94.44 95 PRO A O 1
ATOM 710 N N . VAL A 1 96 ? -8.784 0.285 -14.902 1.00 95.88 96 VAL A N 1
ATOM 711 C CA . VAL A 1 96 ? -10.091 -0.390 -14.935 1.00 95.88 96 VAL A CA 1
ATOM 712 C C . VAL A 1 96 ? -10.333 -1.176 -13.645 1.00 95.88 96 VAL A C 1
ATOM 714 O O . VAL A 1 96 ? -11.435 -1.153 -13.104 1.00 95.88 96 VAL A O 1
ATOM 717 N N . ARG A 1 97 ? -9.308 -1.848 -13.108 1.00 95.25 97 ARG A N 1
ATOM 718 C CA . ARG A 1 97 ? -9.425 -2.586 -11.839 1.00 95.25 97 ARG A CA 1
ATOM 719 C C . ARG A 1 97 ? -9.570 -1.663 -10.630 1.00 95.25 97 ARG A C 1
ATOM 721 O O . ARG A 1 97 ? -10.399 -1.953 -9.776 1.00 95.25 97 ARG A O 1
ATOM 728 N N . ILE A 1 98 ? -8.844 -0.541 -10.589 1.00 94.88 98 ILE A N 1
ATOM 729 C CA . ILE A 1 98 ? -9.043 0.525 -9.591 1.00 94.88 98 ILE A CA 1
ATOM 730 C C . ILE A 1 98 ? -10.493 0.981 -9.623 1.00 94.88 98 ILE A C 1
ATOM 732 O O . ILE A 1 98 ? -11.136 1.003 -8.579 1.00 94.88 98 ILE A O 1
ATOM 736 N N . TYR A 1 99 ? -11.024 1.281 -10.812 1.00 95.06 99 TYR A N 1
ATOM 737 C CA . TYR A 1 99 ? -12.421 1.670 -10.947 1.00 95.06 99 TYR A CA 1
ATOM 738 C C . TYR A 1 99 ? -13.350 0.586 -10.391 1.00 95.06 99 TYR A C 1
ATOM 740 O O . TYR A 1 99 ? -14.150 0.866 -9.510 1.00 95.06 99 TYR A O 1
ATOM 748 N N . ASN A 1 100 ? -13.194 -0.670 -10.809 1.00 95.69 100 ASN A N 1
ATOM 749 C CA . ASN A 1 100 ? -14.078 -1.757 -10.379 1.00 95.69 100 ASN A CA 1
ATOM 750 C C . ASN A 1 100 ? -14.034 -2.033 -8.865 1.00 95.69 100 ASN A C 1
ATOM 752 O O . ASN A 1 100 ? -15.073 -2.306 -8.270 1.00 95.69 100 ASN A O 1
ATOM 756 N N . VAL A 1 101 ? -12.854 -1.975 -8.241 1.00 95.88 101 VAL A N 1
ATOM 757 C CA . VAL A 1 101 ? -12.680 -2.290 -6.811 1.00 95.88 101 VAL A CA 1
ATOM 758 C C . VAL A 1 101 ? -13.008 -1.089 -5.927 1.00 95.88 101 VAL A C 1
ATOM 760 O O . VAL A 1 101 ? -13.604 -1.244 -4.860 1.00 95.88 101 VAL A O 1
ATOM 763 N N . PHE A 1 102 ? -12.632 0.113 -6.361 1.00 96.62 102 PHE A N 1
ATOM 764 C CA . PHE A 1 102 ? -12.693 1.311 -5.535 1.00 96.62 102 PHE A CA 1
ATOM 765 C C . PHE A 1 102 ? -13.778 2.313 -5.935 1.00 96.62 102 PHE A C 1
ATOM 767 O O . PHE A 1 102 ? -13.862 3.356 -5.288 1.00 96.62 102 PHE A O 1
ATOM 774 N N . ASN A 1 103 ? -14.655 2.003 -6.906 1.00 96.44 103 ASN A N 1
ATOM 775 C CA . ASN A 1 103 ? -15.800 2.851 -7.287 1.00 96.44 103 ASN A CA 1
ATOM 776 C C . ASN A 1 103 ? -16.554 3.456 -6.079 1.00 96.44 103 ASN A C 1
ATOM 778 O O . ASN A 1 103 ? -16.794 4.665 -6.083 1.00 96.44 103 ASN A O 1
ATOM 782 N N . PRO A 1 104 ? -16.863 2.691 -5.005 1.00 96.56 104 PRO A N 1
ATOM 783 C CA . PRO A 1 104 ? -17.581 3.234 -3.846 1.00 96.56 104 PRO A CA 1
ATOM 784 C C . PRO A 1 104 ? -16.850 4.371 -3.112 1.00 96.56 104 PRO A C 1
ATOM 786 O O . PRO A 1 104 ? -17.481 5.135 -2.383 1.00 96.56 104 PRO A O 1
ATOM 789 N N . TYR A 1 105 ? -15.534 4.499 -3.295 1.00 96.00 105 TYR A N 1
ATOM 790 C CA . TYR A 1 105 ? -14.686 5.459 -2.589 1.00 96.00 105 TYR A CA 1
ATOM 791 C C . TYR A 1 105 ? -14.270 6.660 -3.445 1.00 96.00 105 TYR A C 1
ATOM 793 O O . TYR A 1 105 ? -13.593 7.544 -2.929 1.00 96.00 105 TYR A O 1
ATOM 801 N N . TYR A 1 106 ? -14.688 6.752 -4.714 1.00 93.75 106 TYR A N 1
ATOM 802 C CA . TYR A 1 106 ? -14.315 7.877 -5.591 1.00 93.75 106 TYR A CA 1
ATOM 803 C C . TYR A 1 106 ? -14.801 9.243 -5.087 1.00 93.75 106 TYR A C 1
ATOM 805 O O . TYR A 1 106 ? -14.207 10.266 -5.413 1.00 93.75 106 TYR A O 1
ATOM 813 N N . SER A 1 107 ? -15.869 9.272 -4.287 1.00 95.06 107 SER A N 1
ATOM 814 C CA . SER A 1 107 ? -16.394 10.492 -3.662 1.00 95.06 107 SER A CA 1
ATOM 815 C C . SER A 1 107 ? -15.709 10.850 -2.338 1.00 95.06 107 SER A C 1
ATOM 817 O O . SER A 1 107 ? -15.997 11.904 -1.766 1.00 95.06 107 SER A O 1
ATOM 819 N N . ARG A 1 108 ? -14.827 9.987 -1.816 1.00 94.75 108 ARG A N 1
ATOM 820 C CA . ARG A 1 108 ? -14.114 10.225 -0.556 1.00 94.75 108 ARG A CA 1
ATOM 821 C C . ARG A 1 108 ? -12.964 11.215 -0.771 1.00 94.75 108 ARG A C 1
ATOM 823 O O . ARG A 1 108 ? -1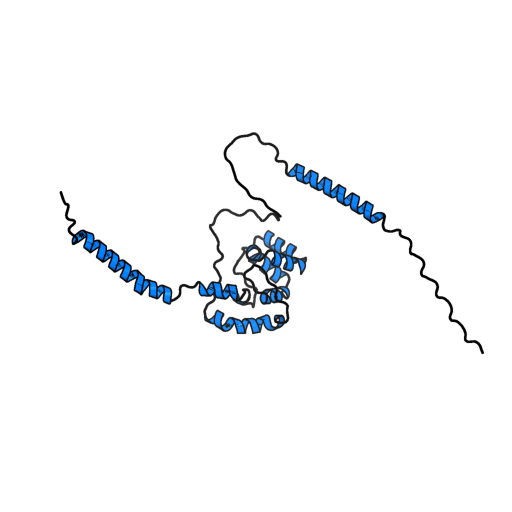2.356 11.233 -1.840 1.00 94.75 108 ARG A O 1
ATOM 830 N N . PRO A 1 109 ? -12.623 12.028 0.244 1.00 94.38 109 PRO A N 1
ATOM 831 C CA . PRO A 1 109 ? -11.490 12.936 0.141 1.00 94.38 109 PRO A CA 1
ATOM 832 C C . PRO A 1 109 ? -10.178 12.154 0.015 1.00 94.38 109 PRO A C 1
ATOM 834 O O . PRO A 1 109 ? -9.987 11.122 0.664 1.00 94.38 109 PRO A O 1
ATOM 837 N N . VAL A 1 110 ? -9.262 12.671 -0.803 1.00 92.88 110 VAL A N 1
ATOM 838 C CA . VAL A 1 110 ? -7.925 12.093 -0.968 1.00 92.88 110 VAL A CA 1
ATOM 839 C C . VAL A 1 110 ? -7.109 12.347 0.296 1.00 92.88 110 VAL A C 1
ATOM 841 O O . VAL A 1 110 ? -6.908 13.493 0.698 1.00 92.88 110 VAL A O 1
ATOM 844 N N . VAL A 1 111 ? -6.620 11.273 0.910 1.00 92.75 111 VAL A N 1
ATOM 845 C CA . VAL A 1 111 ? -5.750 11.305 2.085 1.00 92.75 111 VAL A CA 1
ATOM 846 C C . VAL A 1 111 ? -4.323 11.019 1.642 1.00 92.75 111 VAL A C 1
ATOM 848 O O . VAL A 1 111 ? -4.044 10.004 1.005 1.00 92.75 111 VAL A O 1
ATOM 851 N N . ILE A 1 112 ? -3.412 11.934 1.964 1.00 91.62 112 ILE A N 1
ATOM 852 C CA . ILE A 1 112 ? -2.023 11.868 1.511 1.00 91.62 112 ILE A CA 1
ATOM 853 C C . ILE A 1 112 ? -1.131 11.512 2.695 1.00 91.62 112 ILE A C 1
ATOM 855 O O . ILE A 1 112 ? -1.017 12.280 3.648 1.00 91.62 112 ILE A O 1
ATOM 859 N N . TYR A 1 113 ? -0.447 10.378 2.577 1.00 93.81 113 TYR A N 1
ATOM 860 C CA . TYR A 1 113 ? 0.591 9.933 3.501 1.00 93.81 113 TYR A CA 1
ATOM 861 C C . TYR A 1 113 ? 1.947 9.844 2.785 1.00 93.81 113 TYR A C 1
ATOM 863 O O . TYR A 1 113 ? 2.033 9.788 1.551 1.00 93.81 113 TYR A O 1
ATOM 871 N N . ARG A 1 114 ? 3.038 9.842 3.554 1.00 92.50 114 ARG A N 1
ATOM 872 C CA . ARG A 1 114 ? 4.417 9.699 3.061 1.00 92.50 114 ARG A CA 1
ATOM 873 C C . ARG A 1 114 ? 4.832 8.230 2.968 1.00 92.50 114 ARG A C 1
ATOM 875 O O . ARG A 1 114 ? 5.931 7.861 3.364 1.00 92.50 114 ARG A O 1
ATOM 882 N N . ASP A 1 115 ? 3.952 7.407 2.416 1.00 91.75 115 ASP A N 1
ATOM 883 C CA . ASP A 1 115 ? 4.151 5.974 2.219 1.00 91.75 115 ASP A CA 1
ATOM 884 C C . ASP A 1 115 ? 3.751 5.570 0.779 1.00 91.75 115 ASP A C 1
ATOM 886 O O . ASP A 1 115 ? 3.320 6.429 -0.012 1.00 91.75 115 ASP A O 1
ATOM 890 N N . PRO A 1 116 ? 3.984 4.312 0.354 1.00 92.31 116 PRO A N 1
ATOM 891 C CA . PRO A 1 116 ? 3.715 3.909 -1.021 1.00 92.31 116 PRO A CA 1
ATOM 892 C C . PRO A 1 116 ? 2.233 3.608 -1.281 1.00 92.31 116 PRO A C 1
ATOM 894 O O . PRO A 1 116 ? 1.880 3.348 -2.433 1.00 92.31 116 PRO A O 1
ATOM 897 N N . TYR A 1 117 ? 1.373 3.632 -0.258 1.00 94.81 117 TYR A N 1
ATOM 898 C CA . TYR A 1 117 ? 0.001 3.140 -0.338 1.00 94.81 117 TYR A CA 1
ATOM 899 C C . TYR A 1 117 ? -0.982 4.190 -0.854 1.00 94.81 117 TYR A C 1
ATOM 901 O O . TYR A 1 117 ? -0.875 5.381 -0.559 1.00 94.81 117 TYR A O 1
ATOM 909 N N . ASP A 1 118 ? -1.980 3.731 -1.599 1.00 94.81 118 ASP A N 1
ATOM 910 C CA . ASP A 1 118 ? -2.983 4.585 -2.222 1.00 94.81 118 ASP A CA 1
ATOM 911 C C . ASP A 1 118 ? -4.056 5.086 -1.232 1.00 94.81 118 ASP A C 1
ATOM 913 O O . ASP A 1 118 ? -4.296 4.491 -0.172 1.00 94.81 118 ASP A O 1
ATOM 917 N N . SER A 1 119 ? -4.706 6.204 -1.574 1.00 94.94 119 SER A N 1
ATOM 918 C CA . SER A 1 119 ? -5.802 6.767 -0.777 1.00 94.94 119 SER A CA 1
ATOM 919 C C . SER A 1 119 ? -7.117 6.006 -0.948 1.00 94.94 119 SER A C 1
ATOM 921 O O . SER A 1 119 ? -7.922 5.990 -0.020 1.00 94.94 119 SER A O 1
ATOM 923 N N . PHE A 1 120 ? -7.389 5.399 -2.099 1.00 95.94 120 PHE A N 1
ATOM 924 C CA . PHE A 1 120 ? -8.573 4.561 -2.261 1.00 95.94 120 PHE A CA 1
ATOM 925 C C . PHE A 1 120 ? -8.414 3.256 -1.497 1.00 95.94 120 PHE A C 1
ATOM 927 O O . PHE A 1 120 ? -9.340 2.839 -0.802 1.00 95.94 120 PHE A O 1
ATOM 934 N N . PHE A 1 121 ? -7.211 2.677 -1.530 1.00 96.38 121 PHE A N 1
ATOM 935 C CA . PHE A 1 121 ? -6.876 1.546 -0.674 1.00 96.38 121 PHE A CA 1
ATOM 936 C C . PHE A 1 121 ? -7.080 1.877 0.811 1.00 96.38 121 PHE A C 1
ATOM 938 O O . PHE A 1 121 ? -7.619 1.056 1.546 1.00 96.38 121 PHE A O 1
ATOM 945 N N . TRP A 1 122 ? -6.707 3.085 1.250 1.00 95.75 122 TRP A N 1
ATOM 946 C CA . TRP A 1 122 ? -6.965 3.536 2.619 1.00 95.75 122 TRP A CA 1
ATOM 947 C C . TRP A 1 122 ? -8.447 3.444 2.999 1.00 95.75 122 TRP A C 1
ATOM 949 O O . TRP A 1 122 ? -8.786 2.818 4.000 1.00 95.75 122 TRP A O 1
ATOM 959 N N . TRP A 1 123 ? -9.336 4.019 2.187 1.00 96.00 123 TRP A N 1
ATOM 960 C CA . TRP A 1 123 ? -10.775 3.972 2.453 1.00 96.00 123 TRP A CA 1
ATOM 961 C C . TRP A 1 123 ? -11.337 2.553 2.389 1.00 96.00 123 TRP A C 1
ATOM 963 O O . TRP A 1 123 ? -12.118 2.165 3.252 1.00 96.00 123 TRP A O 1
ATOM 973 N N . TRP A 1 124 ? -10.880 1.757 1.424 1.00 96.31 124 TRP A N 1
ATOM 974 C CA . TRP A 1 124 ? -11.240 0.347 1.327 1.00 96.31 124 TRP A CA 1
ATOM 975 C C . TRP A 1 124 ? -10.824 -0.452 2.568 1.00 96.31 124 TRP A C 1
ATOM 977 O O . TRP A 1 124 ? -11.599 -1.276 3.056 1.00 96.31 124 TRP A O 1
ATOM 987 N N . LEU A 1 125 ? -9.626 -0.184 3.100 1.00 96.00 125 LEU A N 1
ATOM 988 C CA . LEU A 1 125 ? -9.097 -0.824 4.301 1.00 96.00 125 LEU A CA 1
ATOM 989 C C . LEU A 1 125 ? -9.921 -0.445 5.533 1.00 96.00 125 LEU A C 1
ATOM 991 O O . LEU A 1 125 ? -10.182 -1.299 6.374 1.00 96.00 125 LEU A O 1
ATOM 995 N N . LEU A 1 126 ? -10.356 0.811 5.645 1.00 95.38 126 LEU A N 1
ATOM 996 C CA . LEU A 1 126 ? -11.210 1.245 6.750 1.00 95.38 126 LEU A CA 1
ATOM 997 C C . LEU A 1 126 ? -12.574 0.542 6.759 1.00 95.38 126 LEU A C 1
ATOM 999 O O . LEU A 1 126 ? -13.098 0.293 7.840 1.00 95.38 126 LEU A O 1
ATOM 1003 N N . ASP A 1 127 ? -13.095 0.133 5.605 1.00 95.25 127 ASP A N 1
ATOM 1004 C CA . ASP A 1 127 ? -14.337 -0.646 5.501 1.00 95.25 127 ASP A CA 1
ATOM 1005 C C . ASP A 1 127 ? -14.141 -2.154 5.776 1.00 95.25 127 ASP A C 1
ATOM 1007 O O . ASP A 1 127 ? -15.103 -2.925 5.735 1.00 95.25 127 ASP A O 1
ATOM 1011 N N . ARG A 1 128 ? -12.905 -2.612 6.028 1.00 95.19 128 ARG A N 1
ATOM 1012 C CA . ARG A 1 128 ? -12.609 -4.007 6.393 1.00 95.19 128 ARG A CA 1
ATOM 1013 C C . ARG A 1 128 ? -12.877 -4.297 7.869 1.00 95.19 128 ARG A C 1
ATOM 1015 O O . ARG A 1 128 ? -13.040 -3.398 8.695 1.00 95.19 128 ARG A O 1
ATOM 1022 N N . THR A 1 129 ? -12.900 -5.586 8.201 1.00 95.62 129 THR A N 1
ATOM 1023 C CA . THR A 1 129 ? -13.038 -6.051 9.587 1.00 95.62 129 THR A CA 1
ATOM 1024 C C . THR A 1 129 ? -11.830 -5.651 10.443 1.00 95.62 129 THR A C 1
ATOM 1026 O O . THR A 1 129 ? -10.731 -5.432 9.929 1.00 95.62 129 THR A O 1
ATOM 1029 N N . LEU A 1 130 ? -12.013 -5.589 11.769 1.00 95.44 130 LEU A N 1
ATOM 1030 C CA . LEU A 1 130 ? -10.925 -5.311 12.716 1.00 95.44 130 LEU A CA 1
ATOM 1031 C C . LEU A 1 130 ? -9.738 -6.268 12.518 1.00 95.44 130 LEU A C 1
ATOM 1033 O O . LEU A 1 130 ? -8.596 -5.816 12.488 1.00 95.44 130 LEU A O 1
ATOM 1037 N N . ASP A 1 131 ? -10.002 -7.566 12.343 1.00 94.88 131 ASP A N 1
ATOM 1038 C CA . ASP A 1 131 ? -8.950 -8.565 12.143 1.00 94.88 131 ASP A CA 1
ATOM 1039 C C . ASP A 1 131 ? -8.155 -8.325 10.855 1.00 94.88 131 ASP A C 1
ATOM 1041 O O . ASP A 1 131 ? -6.928 -8.369 10.894 1.00 94.88 131 ASP A O 1
ATOM 1045 N N . GLU A 1 132 ? -8.810 -8.019 9.731 1.00 95.19 132 GLU A N 1
ATOM 1046 C CA . GLU A 1 132 ? -8.125 -7.710 8.465 1.00 95.19 132 GLU A CA 1
ATOM 1047 C C . GLU A 1 132 ? -7.279 -6.437 8.571 1.00 95.19 132 GLU A C 1
ATOM 1049 O O . GLU A 1 132 ? -6.136 -6.409 8.106 1.00 95.19 132 GLU A O 1
ATOM 1054 N N . ARG A 1 133 ? -7.807 -5.391 9.221 1.00 95.62 133 ARG A N 1
ATOM 1055 C CA . ARG A 1 133 ? -7.065 -4.144 9.457 1.00 95.62 133 ARG A CA 1
ATOM 1056 C C . ARG A 1 133 ? -5.852 -4.375 10.347 1.00 95.62 133 ARG A C 1
ATOM 1058 O O . ARG A 1 133 ? -4.768 -3.888 10.030 1.00 95.62 133 ARG A O 1
ATOM 1065 N N . ALA A 1 134 ? -6.018 -5.125 11.435 1.00 95.50 134 ALA A N 1
ATOM 1066 C CA . ALA A 1 134 ? -4.939 -5.438 12.363 1.00 95.50 134 ALA A CA 1
ATOM 1067 C C . ALA A 1 134 ? -3.867 -6.317 11.707 1.00 95.50 134 ALA A C 1
ATOM 1069 O O . ALA A 1 134 ? -2.682 -6.023 11.848 1.00 95.50 134 ALA A O 1
ATOM 1070 N N . TRP A 1 135 ? -4.258 -7.334 10.933 1.00 95.25 135 TRP A N 1
ATOM 1071 C CA . TRP A 1 135 ? -3.325 -8.159 10.161 1.00 95.25 135 TRP A CA 1
ATOM 1072 C C . TRP A 1 135 ? -2.548 -7.337 9.139 1.00 95.25 135 TRP A C 1
ATOM 1074 O O . TRP A 1 135 ? -1.321 -7.431 9.066 1.00 95.25 135 TRP A O 1
ATOM 1084 N N . TRP A 1 136 ? -3.236 -6.486 8.378 1.00 95.50 136 TRP A N 1
ATOM 1085 C CA . TRP A 1 136 ? -2.572 -5.625 7.410 1.00 95.50 136 TRP A CA 1
ATOM 1086 C C . TRP A 1 136 ? -1.601 -4.652 8.088 1.00 95.50 136 TRP A C 1
ATOM 1088 O O . TRP A 1 136 ? -0.453 -4.529 7.652 1.00 95.50 136 TRP A O 1
ATOM 1098 N N . ALA A 1 137 ? -2.028 -4.008 9.178 1.00 95.00 137 ALA A N 1
ATOM 1099 C CA . ALA A 1 137 ? -1.196 -3.092 9.948 1.00 95.00 137 ALA A CA 1
ATOM 1100 C C . ALA A 1 137 ? 0.015 -3.803 10.562 1.00 95.00 137 ALA A C 1
ATOM 1102 O O . ALA A 1 137 ? 1.116 -3.267 10.512 1.00 95.00 137 ALA A O 1
ATOM 1103 N N . TYR A 1 138 ? -0.162 -5.019 11.080 1.00 94.94 138 TYR A N 1
ATOM 1104 C CA . TYR A 1 138 ? 0.910 -5.848 11.626 1.00 94.94 138 TYR A CA 1
ATOM 1105 C C . TYR A 1 138 ? 2.003 -6.142 10.590 1.00 94.94 138 TYR A C 1
ATOM 1107 O O . TYR A 1 138 ? 3.194 -6.001 10.881 1.00 94.94 138 TYR A O 1
ATOM 1115 N N . HIS A 1 139 ? 1.599 -6.510 9.373 1.00 93.81 139 HIS A N 1
ATOM 1116 C CA . HIS A 1 139 ? 2.518 -6.821 8.282 1.00 93.81 139 HIS A CA 1
ATOM 1117 C C . HIS A 1 139 ? 3.258 -5.598 7.737 1.00 93.81 139 HIS A C 1
ATOM 1119 O O . HIS A 1 139 ? 4.436 -5.702 7.401 1.00 93.81 139 HIS A O 1
ATOM 1125 N N . HIS A 1 140 ? 2.599 -4.439 7.702 1.00 92.56 140 HIS A N 1
ATOM 1126 C CA . HIS A 1 140 ? 3.112 -3.237 7.040 1.00 92.56 140 HIS A CA 1
ATOM 1127 C C . HIS A 1 140 ? 3.542 -2.123 7.997 1.00 92.56 140 HIS A C 1
ATOM 1129 O O . HIS A 1 140 ? 3.881 -1.030 7.548 1.00 92.56 140 HIS A O 1
ATOM 1135 N N . ARG A 1 141 ? 3.563 -2.370 9.315 1.00 88.88 141 ARG A N 1
ATOM 1136 C CA . ARG A 1 141 ? 3.830 -1.347 10.345 1.00 88.88 141 ARG A CA 1
ATOM 1137 C C . ARG A 1 141 ? 5.111 -0.543 10.106 1.00 88.88 141 ARG A C 1
ATOM 1139 O O . ARG A 1 141 ? 5.169 0.617 10.494 1.00 88.88 141 ARG A O 1
ATOM 1146 N N . TYR A 1 142 ? 6.129 -1.155 9.502 1.00 86.38 142 TYR A N 1
ATOM 1147 C CA . TYR A 1 142 ? 7.426 -0.516 9.250 1.00 86.38 142 TYR A CA 1
ATOM 1148 C C . TYR A 1 142 ? 7.541 0.181 7.891 1.00 86.38 142 TYR A C 1
ATOM 1150 O O . TYR A 1 142 ? 8.419 1.024 7.734 1.00 86.38 142 TYR A O 1
ATOM 1158 N N . ASP A 1 143 ? 6.669 -0.151 6.938 1.00 85.31 143 ASP A N 1
ATOM 1159 C CA . ASP A 1 143 ? 6.646 0.453 5.598 1.00 85.31 143 ASP A CA 1
ATOM 1160 C C . ASP A 1 143 ? 5.579 1.560 5.480 1.00 85.31 143 ASP A C 1
ATOM 1162 O O . ASP A 1 143 ? 5.563 2.337 4.524 1.00 85.31 143 ASP A O 1
ATOM 1166 N N . MET A 1 144 ? 4.675 1.625 6.457 1.00 88.69 144 MET A N 1
ATOM 1167 C CA . MET A 1 144 ? 3.583 2.584 6.565 1.00 88.69 144 MET A CA 1
ATOM 1168 C C . MET A 1 144 ? 4.027 3.886 7.246 1.00 88.69 144 MET A C 1
ATOM 1170 O O . MET A 1 144 ? 4.824 3.876 8.183 1.00 88.69 144 MET A O 1
ATOM 1174 N N . ASP A 1 145 ? 3.457 5.015 6.816 1.00 92.81 145 ASP A N 1
ATOM 1175 C CA . ASP A 1 145 ? 3.660 6.302 7.480 1.00 92.81 145 ASP A CA 1
ATOM 1176 C C . ASP A 1 145 ? 3.128 6.224 8.927 1.00 92.81 145 ASP A C 1
ATOM 1178 O O . ASP A 1 145 ? 1.976 5.813 9.127 1.00 92.81 145 ASP A O 1
ATOM 1182 N N . PRO A 1 146 ? 3.898 6.649 9.948 1.00 92.31 146 PRO A N 1
ATOM 1183 C CA . PRO A 1 146 ? 3.407 6.730 11.320 1.00 92.31 146 PRO A CA 1
ATOM 1184 C C . PRO A 1 146 ? 2.054 7.444 11.449 1.00 92.31 146 PRO A C 1
ATOM 1186 O O . PRO A 1 146 ? 1.223 7.022 12.251 1.00 92.31 146 PRO A O 1
ATOM 1189 N N . ALA A 1 147 ? 1.787 8.476 10.642 1.00 94.31 147 ALA A N 1
ATOM 1190 C CA . ALA A 1 147 ? 0.508 9.181 10.640 1.00 94.31 147 ALA A CA 1
ATOM 1191 C C . ALA A 1 147 ? -0.661 8.300 10.162 1.00 94.31 147 ALA A C 1
ATOM 1193 O O . ALA A 1 147 ? -1.761 8.416 10.702 1.00 94.31 147 ALA A O 1
ATOM 1194 N N . ARG A 1 148 ? -0.433 7.391 9.202 1.00 94.00 148 ARG A N 1
ATOM 1195 C CA . ARG A 1 148 ? -1.452 6.431 8.741 1.00 94.00 148 ARG A CA 1
ATOM 1196 C C . ARG A 1 148 ? -1.768 5.407 9.827 1.00 94.00 148 ARG A C 1
ATOM 1198 O O . ARG A 1 148 ? -2.933 5.087 10.062 1.00 94.00 148 ARG A O 1
ATOM 1205 N N . TYR A 1 149 ? -0.742 4.926 10.529 1.00 93.44 149 TYR A N 1
ATOM 1206 C CA . TYR A 1 149 ? -0.947 4.027 11.663 1.00 93.44 149 TYR A CA 1
ATOM 1207 C C . TYR A 1 149 ? -1.738 4.716 12.783 1.00 93.44 149 TYR A C 1
ATOM 1209 O O . TYR A 1 149 ? -2.703 4.155 13.294 1.00 93.44 149 TYR A O 1
ATOM 1217 N N . GLN A 1 150 ? -1.396 5.964 13.113 1.00 93.06 150 GLN A N 1
ATOM 1218 C CA . GLN A 1 150 ? -2.139 6.738 14.109 1.00 93.06 150 GLN A CA 1
ATOM 1219 C C . GLN A 1 150 ? -3.606 6.944 13.709 1.00 93.06 150 GLN A C 1
ATOM 1221 O O . GLN A 1 150 ? -4.489 6.814 14.553 1.00 93.06 150 GLN A O 1
ATOM 1226 N N . SER A 1 151 ? -3.905 7.187 12.428 1.00 93.31 151 SER A N 1
ATOM 1227 C CA . SER A 1 151 ? -5.297 7.289 11.977 1.00 93.31 151 SER A CA 1
ATOM 1228 C C . SER A 1 151 ? -6.059 5.961 12.029 1.00 93.31 151 SER A C 1
ATOM 1230 O O . SER A 1 151 ? -7.263 5.981 12.280 1.00 93.31 151 SER A O 1
ATOM 1232 N N . LEU A 1 152 ? -5.391 4.811 11.845 1.00 92.81 152 LEU A N 1
ATOM 1233 C CA . LEU A 1 152 ? -6.016 3.496 12.065 1.00 92.81 152 LEU A CA 1
ATOM 1234 C C . LEU A 1 152 ? -6.443 3.336 13.524 1.00 92.81 152 LEU A C 1
ATOM 1236 O O . LEU A 1 152 ? -7.599 3.015 13.789 1.00 92.81 152 LEU A O 1
ATOM 1240 N N . VAL A 1 153 ? -5.531 3.616 14.457 1.00 93.31 153 VAL A N 1
ATOM 1241 C CA . VAL A 1 153 ? -5.793 3.507 15.902 1.00 93.31 153 VAL A CA 1
ATOM 1242 C C . VAL A 1 153 ? -6.855 4.513 16.356 1.00 93.31 153 VAL A C 1
ATOM 1244 O O . VAL A 1 153 ? -7.722 4.181 17.158 1.00 93.31 153 VAL A O 1
ATOM 1247 N N . ALA A 1 154 ? -6.849 5.729 15.805 1.00 92.62 154 ALA A N 1
ATOM 1248 C CA . ALA A 1 154 ? -7.872 6.732 16.100 1.00 92.62 154 ALA A CA 1
ATOM 1249 C C . ALA A 1 154 ? -9.269 6.329 15.599 1.00 92.62 154 ALA A C 1
ATOM 1251 O O . ALA A 1 154 ? -10.269 6.736 16.187 1.00 92.62 154 ALA A O 1
ATOM 1252 N N . THR A 1 155 ? -9.341 5.543 14.520 1.00 90.88 155 THR A N 1
ATOM 1253 C CA . THR A 1 155 ? -10.611 5.044 13.975 1.00 90.88 155 THR A CA 1
ATOM 1254 C C . THR A 1 155 ? -11.152 3.871 14.796 1.00 90.88 155 THR A C 1
ATOM 1256 O O . THR A 1 155 ? -12.365 3.730 14.930 1.00 90.88 155 THR A O 1
ATOM 1259 N N . ASP A 1 156 ? -10.272 3.040 15.360 1.00 92.81 156 ASP A N 1
ATOM 1260 C CA . ASP A 1 156 ? -10.649 1.857 16.129 1.00 92.81 156 ASP A CA 1
ATOM 1261 C C . ASP A 1 156 ? -9.682 1.616 17.300 1.00 92.81 156 ASP A C 1
ATOM 1263 O O . ASP A 1 156 ? -8.554 1.151 17.120 1.00 92.81 156 ASP A O 1
ATOM 1267 N N . GLN A 1 157 ? -10.150 1.890 18.521 1.00 87.94 157 GLN A N 1
ATOM 1268 C CA . GLN A 1 157 ? -9.354 1.737 19.744 1.00 87.94 157 GLN A CA 1
ATOM 1269 C C . GLN A 1 157 ? -8.946 0.280 20.024 1.00 87.94 157 GLN A C 1
ATOM 1271 O O . GLN A 1 157 ? -7.989 0.048 20.760 1.00 87.94 157 GLN A O 1
ATOM 1276 N N . GLN A 1 158 ? -9.638 -0.712 19.448 1.00 94.75 158 GLN A N 1
ATOM 1277 C CA . GLN A 1 158 ? -9.300 -2.128 19.631 1.00 94.75 158 GLN A CA 1
ATOM 1278 C C . GLN A 1 158 ? -8.166 -2.590 18.706 1.00 94.75 158 GLN A C 1
ATOM 1280 O O . GLN A 1 158 ? -7.569 -3.644 18.946 1.00 94.75 158 GLN A O 1
ATOM 1285 N N . LEU A 1 159 ? -7.838 -1.810 17.669 1.00 95.06 159 LEU A N 1
ATOM 1286 C CA . LEU A 1 159 ? -6.814 -2.159 16.685 1.00 95.06 159 LEU A CA 1
ATOM 1287 C C . LEU A 1 159 ? -5.434 -2.303 17.318 1.00 95.06 159 LEU A C 1
ATOM 1289 O O . LEU A 1 159 ? -4.729 -3.264 17.018 1.00 95.06 159 LEU A O 1
ATOM 1293 N N . GLU A 1 160 ? -5.064 -1.396 18.219 1.00 93.00 160 GLU A N 1
ATOM 1294 C CA . GLU A 1 160 ? -3.757 -1.440 18.875 1.00 93.00 160 GLU A CA 1
ATOM 1295 C C . GLU A 1 160 ? -3.597 -2.707 19.722 1.00 93.00 160 GLU A C 1
ATOM 1297 O O . GLU A 1 160 ? -2.654 -3.468 19.508 1.00 93.00 160 GLU A O 1
ATOM 1302 N N . ALA A 1 161 ? -4.578 -3.015 20.576 1.00 94.75 161 ALA A N 1
ATOM 1303 C CA . ALA A 1 161 ? -4.567 -4.233 21.384 1.00 94.75 161 ALA A CA 1
ATOM 1304 C C . ALA A 1 161 ? -4.504 -5.505 20.519 1.00 94.75 161 ALA A C 1
ATOM 1306 O O . ALA A 1 161 ? -3.823 -6.473 20.865 1.00 94.75 161 ALA A O 1
ATOM 1307 N N . ARG A 1 162 ? -5.188 -5.520 19.367 1.00 95.06 162 ARG A N 1
ATOM 1308 C CA . ARG A 1 162 ? -5.147 -6.662 18.446 1.00 95.06 162 ARG A CA 1
ATOM 1309 C C . ARG A 1 162 ? -3.784 -6.813 17.769 1.00 95.06 162 ARG A C 1
ATOM 1311 O O . ARG A 1 162 ? -3.288 -7.933 17.656 1.00 95.06 162 ARG A O 1
ATOM 1318 N N . VAL A 1 163 ? -3.163 -5.711 17.351 1.00 94.00 163 VAL A N 1
ATOM 1319 C CA . VAL A 1 163 ? -1.805 -5.720 16.785 1.00 94.00 163 VAL A CA 1
ATOM 1320 C C . VAL A 1 163 ? -0.789 -6.182 17.832 1.00 94.00 163 VAL A C 1
ATOM 1322 O O . VAL A 1 163 ? 0.060 -7.011 17.514 1.00 94.00 163 VAL A O 1
ATOM 1325 N N . GLU A 1 164 ? -0.905 -5.738 19.084 1.00 92.50 164 GLU A N 1
ATOM 1326 C CA . GLU A 1 164 ? -0.052 -6.199 20.187 1.00 92.50 164 GLU A CA 1
ATOM 1327 C C . GLU A 1 164 ? -0.196 -7.705 20.447 1.00 92.50 164 GLU A C 1
ATOM 1329 O O . GLU A 1 164 ? 0.799 -8.396 20.664 1.00 92.50 164 GLU A O 1
ATOM 1334 N N . GLN A 1 165 ? -1.412 -8.254 20.356 1.00 93.88 165 GLN A N 1
ATOM 1335 C CA . GLN A 1 165 ? -1.621 -9.703 20.434 1.00 93.88 165 GLN A CA 1
ATOM 1336 C C . GLN A 1 165 ? -0.924 -10.453 19.290 1.00 93.88 165 GLN A C 1
ATOM 1338 O O . GLN A 1 165 ? -0.328 -11.503 19.532 1.00 93.88 165 GLN A O 1
ATOM 1343 N N . LEU A 1 166 ? -0.975 -9.934 18.057 1.00 92.69 166 LEU A N 1
ATOM 1344 C CA . LEU A 1 166 ? -0.259 -10.514 16.910 1.00 92.69 166 LEU A CA 1
ATOM 1345 C C . LEU A 1 166 ? 1.268 -10.406 17.081 1.00 92.69 166 LEU A C 1
ATOM 1347 O O . LEU A 1 166 ? 2.012 -11.308 16.695 1.00 92.69 166 LEU A O 1
ATOM 1351 N N . GLU A 1 167 ? 1.751 -9.330 17.705 1.00 91.94 167 GLU A N 1
ATOM 1352 C CA . GLU A 1 167 ? 3.159 -9.163 18.082 1.00 91.94 167 GLU A CA 1
ATOM 1353 C C . GLU A 1 167 ? 3.596 -10.165 19.149 1.00 91.94 167 GLU A C 1
ATOM 1355 O O . GLU A 1 167 ? 4.650 -10.785 18.997 1.00 91.94 167 GLU A O 1
ATOM 1360 N N . ALA A 1 168 ? 2.770 -10.395 20.170 1.00 94.12 168 ALA A N 1
ATOM 1361 C CA . ALA A 1 168 ? 3.025 -11.390 21.207 1.00 94.12 168 ALA A CA 1
ATOM 1362 C C . ALA A 1 168 ? 3.043 -12.825 20.656 1.00 94.12 168 ALA A C 1
ATOM 1364 O O . ALA A 1 168 ? 3.805 -13.659 21.140 1.00 94.12 168 ALA A O 1
ATOM 1365 N N . GLN A 1 169 ? 2.250 -13.104 19.618 1.00 92.31 169 GLN A N 1
ATOM 1366 C CA . GLN A 1 169 ? 2.255 -14.390 18.911 1.00 92.31 169 GLN A CA 1
ATOM 1367 C C . GLN A 1 169 ? 3.504 -14.603 18.045 1.00 92.31 169 GLN A C 1
ATOM 1369 O O . GLN A 1 169 ? 3.741 -15.724 17.604 1.00 92.31 169 GLN A O 1
ATOM 1374 N N . GLN A 1 170 ? 4.297 -13.553 17.796 1.00 87.69 170 GLN A N 1
ATOM 1375 C CA . GLN A 1 170 ? 5.531 -13.608 17.003 1.00 87.69 170 GLN A CA 1
ATOM 1376 C C . GLN A 1 170 ? 5.355 -14.268 15.623 1.00 87.69 170 GLN A C 1
ATOM 1378 O O . GLN A 1 170 ? 6.264 -14.931 15.118 1.00 87.69 170 GLN A O 1
ATOM 1383 N N . ALA A 1 171 ? 4.190 -14.085 14.996 1.00 81.94 171 ALA A N 1
ATOM 1384 C CA . ALA A 1 171 ? 3.948 -14.601 13.656 1.00 81.94 171 ALA A CA 1
ATOM 1385 C C . ALA A 1 171 ? 4.978 -14.033 12.651 1.00 81.94 171 ALA A C 1
ATOM 1387 O O . ALA A 1 171 ? 5.372 -12.868 12.744 1.00 81.94 171 ALA A O 1
ATOM 1388 N N . PRO A 1 172 ? 5.443 -14.809 11.658 1.00 87.75 172 PRO A N 1
ATOM 1389 C CA . PRO A 1 172 ? 6.322 -14.272 10.628 1.00 87.75 172 PRO A CA 1
ATOM 1390 C C . PRO A 1 172 ? 5.658 -13.109 9.881 1.00 87.75 172 PRO A C 1
ATOM 1392 O O . PRO A 1 172 ? 4.566 -13.243 9.326 1.00 87.75 172 PRO A O 1
ATOM 1395 N N . ARG A 1 173 ? 6.329 -11.955 9.840 1.00 87.69 173 ARG A N 1
ATOM 1396 C CA . ARG A 1 173 ? 5.862 -10.807 9.059 1.00 87.69 173 ARG A CA 1
ATOM 1397 C C . ARG A 1 173 ? 6.182 -11.003 7.586 1.00 87.69 173 ARG A C 1
ATOM 1399 O O . ARG A 1 173 ? 7.347 -11.067 7.204 1.00 87.69 173 ARG A O 1
ATOM 1406 N N . ASP A 1 174 ? 5.139 -11.025 6.768 1.00 89.69 174 ASP A N 1
ATOM 1407 C CA . ASP A 1 174 ? 5.237 -10.907 5.320 1.00 89.69 174 ASP A CA 1
ATOM 1408 C C . ASP A 1 174 ? 5.061 -9.443 4.858 1.00 89.69 174 ASP A C 1
ATOM 1410 O O . ASP A 1 174 ? 3.951 -8.917 4.938 1.00 89.69 174 ASP A O 1
ATOM 1414 N N . PRO A 1 175 ? 6.114 -8.776 4.348 1.00 85.44 175 PRO A N 1
ATOM 1415 C CA . PRO A 1 175 ? 6.009 -7.426 3.779 1.00 85.44 175 PRO A CA 1
ATOM 1416 C C . PRO A 1 175 ? 5.276 -7.391 2.425 1.00 85.44 175 PRO A C 1
ATOM 1418 O O . PRO A 1 175 ? 5.058 -6.326 1.850 1.00 85.44 175 PRO A O 1
ATOM 1421 N N . ASN A 1 176 ? 4.945 -8.555 1.861 1.00 90.06 176 ASN A N 1
ATOM 1422 C CA . ASN A 1 176 ? 4.162 -8.694 0.637 1.00 90.06 176 ASN A CA 1
ATOM 1423 C C . ASN A 1 176 ? 2.720 -9.114 0.918 1.00 90.06 176 ASN A C 1
ATOM 1425 O O . ASN A 1 176 ? 2.025 -9.474 -0.031 1.00 90.06 176 ASN A O 1
ATOM 1429 N N . TYR A 1 177 ? 2.293 -9.096 2.183 1.00 92.69 177 TYR A N 1
ATOM 1430 C CA . TYR A 1 177 ? 0.944 -9.480 2.556 1.00 92.69 177 TYR A CA 1
ATOM 1431 C C . TYR A 1 177 ? -0.083 -8.632 1.802 1.00 92.69 177 TYR A C 1
ATOM 1433 O O . TYR A 1 177 ? 0.039 -7.410 1.702 1.00 92.69 177 TYR A O 1
ATOM 1441 N N . VAL A 1 178 ? -1.122 -9.282 1.290 1.00 94.06 178 VAL A N 1
ATOM 1442 C CA . VAL A 1 178 ? -2.241 -8.611 0.633 1.00 94.06 178 VAL A CA 1
ATOM 1443 C C . VAL A 1 178 ? -3.531 -9.162 1.223 1.00 94.06 178 VAL A C 1
ATOM 1445 O O . VAL A 1 178 ? -3.670 -10.384 1.326 1.00 94.06 178 VAL A O 1
ATOM 1448 N N . PRO A 1 179 ? -4.475 -8.294 1.618 1.00 94.38 179 PRO A N 1
ATOM 1449 C CA . PRO A 1 179 ? -5.799 -8.729 2.033 1.00 94.38 179 PRO A CA 1
ATOM 1450 C C . PRO A 1 179 ? -6.488 -9.570 0.949 1.00 94.38 179 PRO A C 1
ATOM 1452 O O . PRO A 1 179 ? -6.314 -9.335 -0.248 1.00 94.38 179 PRO A O 1
ATOM 1455 N N . ALA A 1 180 ? -7.294 -10.548 1.363 1.00 91.19 180 ALA A N 1
ATOM 1456 C CA . ALA A 1 180 ? -7.986 -11.427 0.427 1.00 91.19 180 ALA A CA 1
ATOM 1457 C C . ALA A 1 180 ? -8.917 -10.639 -0.514 1.00 91.19 180 ALA A C 1
ATOM 1459 O O . ALA A 1 180 ? -9.616 -9.717 -0.095 1.00 91.19 180 ALA A O 1
ATOM 1460 N N . GLY A 1 181 ? -8.938 -11.021 -1.794 1.00 88.44 181 GLY A N 1
ATOM 1461 C CA . GLY A 1 181 ? -9.790 -10.386 -2.806 1.00 88.44 181 GLY A CA 1
ATOM 1462 C C . GLY A 1 181 ? -9.307 -9.017 -3.295 1.00 88.44 181 GLY A C 1
ATOM 1463 O O . GLY A 1 181 ? -10.028 -8.368 -4.049 1.00 88.44 181 GLY A O 1
ATOM 1464 N N . LEU A 1 182 ? -8.108 -8.582 -2.896 1.00 94.38 182 LEU A N 1
ATOM 1465 C CA . LEU A 1 182 ? -7.470 -7.375 -3.403 1.00 94.38 182 LEU A CA 1
ATOM 1466 C C . LEU A 1 182 ? -6.199 -7.735 -4.175 1.00 94.38 182 LEU A C 1
ATOM 1468 O O . LEU A 1 182 ? -5.376 -8.517 -3.706 1.00 94.38 182 LEU A O 1
ATOM 1472 N N . ASP A 1 183 ? -6.015 -7.137 -5.350 1.00 94.00 183 ASP A N 1
ATOM 1473 C CA . ASP A 1 183 ? -4.763 -7.268 -6.090 1.00 94.00 183 ASP A CA 1
ATOM 1474 C C . ASP A 1 183 ? -3.677 -6.375 -5.475 1.00 94.00 183 ASP A C 1
ATOM 1476 O O . ASP A 1 183 ? -3.914 -5.224 -5.099 1.00 94.00 183 ASP A O 1
ATOM 1480 N N . ARG A 1 184 ? -2.445 -6.891 -5.412 1.00 92.44 184 ARG A N 1
ATOM 1481 C CA . ARG A 1 184 ? -1.321 -6.220 -4.743 1.00 92.44 184 ARG A CA 1
ATOM 1482 C C . ARG A 1 184 ? -1.035 -4.814 -5.275 1.00 92.44 184 ARG A C 1
ATOM 1484 O O . ARG A 1 184 ? -0.680 -3.925 -4.509 1.00 92.44 184 ARG A O 1
ATOM 1491 N N . ASP A 1 185 ? -1.146 -4.603 -6.580 1.00 93.44 185 ASP A N 1
ATOM 1492 C CA . ASP A 1 185 ? -0.847 -3.313 -7.204 1.00 93.44 185 ASP A CA 1
ATOM 1493 C C . ASP A 1 185 ? -1.892 -2.229 -6.899 1.00 93.44 185 ASP A C 1
ATOM 1495 O O . ASP A 1 185 ? -1.601 -1.043 -7.064 1.00 93.44 185 ASP A O 1
ATOM 1499 N N . LEU A 1 186 ? -3.083 -2.627 -6.442 1.00 95.50 186 LEU A N 1
ATOM 1500 C CA . LEU A 1 186 ? -4.164 -1.719 -6.064 1.00 95.50 186 LEU A CA 1
ATOM 1501 C C . LEU A 1 186 ? -3.962 -1.140 -4.658 1.00 95.50 186 LEU A C 1
ATOM 1503 O O . LEU A 1 186 ? -4.507 -0.086 -4.350 1.00 95.50 186 LEU A O 1
ATOM 1507 N N . MET A 1 187 ? -3.145 -1.787 -3.817 1.00 95.12 187 MET A N 1
ATOM 1508 C CA . MET A 1 187 ? -2.720 -1.223 -2.529 1.00 95.12 187 MET A CA 1
ATOM 1509 C C . MET A 1 187 ? -1.838 0.012 -2.695 1.00 95.12 187 MET A C 1
ATOM 1511 O O . MET A 1 187 ? -1.811 0.876 -1.818 1.00 95.12 187 MET A O 1
ATOM 1515 N N . TYR A 1 188 ? -1.061 0.065 -3.775 1.00 94.69 188 TYR A N 1
ATOM 1516 C CA . TYR A 1 188 ? -0.030 1.071 -3.970 1.00 94.69 188 TYR A CA 1
ATOM 1517 C C . TYR A 1 188 ? -0.522 2.227 -4.832 1.00 94.69 188 TYR A C 1
ATOM 1519 O O . TYR A 1 188 ? -1.330 2.047 -5.738 1.00 94.69 188 TYR A O 1
ATOM 1527 N N . SER A 1 189 ? 0.026 3.409 -4.571 1.00 92.62 189 SER A N 1
ATOM 1528 C CA . SER A 1 189 ? -0.200 4.615 -5.367 1.00 92.62 189 SER A CA 1
ATOM 1529 C C . SER A 1 189 ? 0.354 4.479 -6.789 1.00 92.62 189 SER A C 1
ATOM 1531 O O . SER A 1 189 ? 1.373 3.820 -7.016 1.00 92.62 189 SER A O 1
ATOM 1533 N N . ASP A 1 190 ? -0.272 5.175 -7.739 1.00 90.94 190 ASP A N 1
ATOM 1534 C CA . ASP A 1 190 ? 0.121 5.185 -9.158 1.00 90.94 190 ASP A CA 1
ATOM 1535 C C . ASP A 1 190 ? 1.595 5.551 -9.331 1.00 90.94 190 ASP A C 1
ATOM 1537 O O . ASP A 1 190 ? 2.344 4.835 -9.994 1.00 90.94 190 ASP A O 1
ATOM 1541 N N . ARG A 1 191 ? 2.039 6.602 -8.625 1.00 89.75 191 ARG A N 1
ATOM 1542 C CA . ARG A 1 191 ? 3.439 7.052 -8.622 1.00 89.75 191 ARG A CA 1
ATOM 1543 C C . ARG A 1 191 ? 4.407 5.942 -8.213 1.00 89.75 191 ARG A C 1
ATOM 1545 O O . ARG A 1 191 ? 5.495 5.838 -8.767 1.00 89.75 191 ARG A O 1
ATOM 1552 N N . TYR A 1 192 ? 4.037 5.132 -7.219 1.00 90.06 192 TYR A N 1
ATOM 1553 C CA . TYR A 1 192 ? 4.910 4.087 -6.695 1.00 90.06 192 TYR A CA 1
ATOM 1554 C C . TYR A 1 192 ? 5.010 2.943 -7.697 1.00 90.06 192 TYR A C 1
ATOM 1556 O O . TYR A 1 192 ? 6.106 2.472 -7.994 1.00 90.06 192 TYR A O 1
ATOM 1564 N N . VAL A 1 193 ? 3.869 2.543 -8.258 1.00 89.81 193 VAL A N 1
ATOM 1565 C CA . VAL A 1 193 ? 3.783 1.488 -9.268 1.00 89.81 193 VAL A CA 1
ATOM 1566 C C . VAL A 1 193 ? 4.542 1.872 -10.543 1.00 89.81 193 VAL A C 1
ATOM 1568 O O . VAL A 1 193 ? 5.337 1.079 -11.049 1.00 89.81 193 VAL A O 1
ATOM 1571 N N . GLU A 1 194 ? 4.363 3.098 -11.032 1.00 86.31 194 GLU A N 1
ATOM 1572 C CA . GLU A 1 194 ? 5.061 3.610 -12.214 1.00 86.31 194 GLU A CA 1
ATOM 1573 C C . GLU A 1 194 ? 6.573 3.737 -11.976 1.00 86.31 194 GLU A C 1
ATOM 1575 O O . GLU A 1 194 ? 7.384 3.340 -12.820 1.00 86.31 194 GLU A O 1
ATOM 1580 N N . HIS A 1 195 ? 6.983 4.214 -10.798 1.00 86.06 195 HIS A N 1
ATOM 1581 C CA . HIS A 1 195 ? 8.396 4.284 -10.436 1.00 86.06 195 HIS A CA 1
ATOM 1582 C C . HIS A 1 195 ? 9.029 2.889 -10.317 1.00 86.06 195 HIS A C 1
ATOM 1584 O O . HIS A 1 195 ? 10.143 2.660 -10.790 1.00 86.06 195 HIS A O 1
ATOM 1590 N N . ALA A 1 196 ? 8.319 1.919 -9.738 1.00 84.81 196 ALA A N 1
ATOM 1591 C CA . ALA A 1 196 ? 8.794 0.542 -9.668 1.00 84.81 196 ALA A CA 1
ATOM 1592 C C . ALA A 1 196 ? 8.925 -0.087 -11.067 1.00 84.81 196 ALA A C 1
ATOM 1594 O O . ALA A 1 196 ? 9.889 -0.805 -11.334 1.00 84.81 196 ALA A O 1
ATOM 1595 N N . TYR A 1 197 ? 7.989 0.211 -11.973 1.00 81.75 197 TYR A N 1
ATOM 1596 C CA . TYR A 1 197 ? 8.002 -0.298 -13.343 1.00 81.75 197 TYR A CA 1
ATOM 1597 C C . TYR A 1 197 ? 9.095 0.338 -14.218 1.00 81.75 197 TYR A C 1
ATOM 1599 O O . TYR A 1 197 ? 9.789 -0.374 -14.946 1.00 81.75 197 TYR A O 1
ATOM 1607 N N . SER A 1 198 ? 9.288 1.658 -14.136 1.00 79.31 198 SER A N 1
ATOM 1608 C CA . SER A 1 198 ? 10.271 2.392 -14.954 1.00 79.31 198 SER A CA 1
ATOM 1609 C C . SER A 1 198 ? 11.726 2.020 -14.648 1.00 79.31 198 SER A C 1
ATOM 1611 O O . SER A 1 198 ? 12.575 2.089 -15.533 1.00 79.31 198 SER A O 1
ATOM 1613 N N . ASN A 1 199 ? 12.008 1.518 -13.442 1.00 69.69 199 ASN A N 1
ATOM 1614 C CA . ASN A 1 199 ? 13.323 1.007 -13.048 1.00 69.69 199 ASN A CA 1
ATOM 1615 C C . ASN A 1 199 ? 13.679 -0.370 -13.653 1.00 69.69 199 ASN A C 1
ATOM 1617 O O . ASN A 1 199 ? 14.720 -0.943 -13.316 1.00 69.69 199 ASN A O 1
ATOM 1621 N N . ARG A 1 200 ? 12.851 -0.939 -14.541 1.00 68.75 200 ARG A N 1
ATOM 1622 C CA . ARG A 1 200 ? 13.205 -2.177 -15.248 1.00 68.75 200 ARG A CA 1
ATOM 1623 C C . ARG A 1 200 ? 14.317 -1.912 -16.270 1.00 68.75 200 ARG A C 1
ATOM 1625 O O . ARG A 1 200 ? 14.212 -0.952 -17.033 1.00 68.75 200 ARG A O 1
ATOM 1632 N N . PRO A 1 201 ? 15.347 -2.782 -16.360 1.00 66.69 201 PRO A N 1
ATOM 1633 C CA . PRO A 1 201 ? 16.314 -2.708 -17.446 1.00 66.69 201 PRO A CA 1
ATOM 1634 C C . PRO A 1 201 ? 15.553 -2.788 -18.769 1.00 66.69 201 PRO A C 1
ATOM 1636 O O . PRO A 1 201 ? 14.914 -3.793 -19.093 1.00 66.69 201 PRO A O 1
ATOM 1639 N N . THR A 1 202 ? 15.560 -1.684 -19.509 1.00 67.75 202 THR A N 1
ATOM 1640 C CA . THR A 1 202 ? 14.861 -1.613 -20.784 1.00 67.75 202 THR A CA 1
ATOM 1641 C C . THR A 1 202 ? 15.574 -2.521 -21.779 1.00 67.75 202 THR A C 1
ATOM 1643 O O . THR A 1 202 ? 16.800 -2.665 -21.753 1.00 67.75 202 THR A O 1
ATOM 1646 N N . ARG A 1 203 ? 14.822 -3.113 -22.716 1.00 66.94 203 ARG A N 1
ATOM 1647 C CA . ARG A 1 203 ? 15.426 -3.830 -23.853 1.00 66.94 203 ARG A CA 1
ATOM 1648 C C . ARG A 1 203 ? 16.439 -2.938 -24.584 1.00 66.94 203 ARG A C 1
ATOM 1650 O O . ARG A 1 203 ? 17.463 -3.434 -25.029 1.00 66.94 203 ARG A O 1
ATOM 1657 N N . ALA A 1 204 ? 16.200 -1.625 -24.613 1.00 71.44 204 ALA A N 1
ATOM 1658 C CA . ALA A 1 204 ? 17.128 -0.631 -25.142 1.00 71.44 204 ALA A CA 1
ATOM 1659 C C . ALA A 1 204 ? 18.463 -0.571 -24.377 1.00 71.44 204 ALA A C 1
ATOM 1661 O O . ALA A 1 204 ? 19.506 -0.522 -25.016 1.00 71.44 204 ALA A O 1
ATOM 1662 N N . GLY A 1 205 ? 18.461 -0.637 -23.040 1.00 72.44 205 GLY A N 1
ATOM 1663 C CA . GLY A 1 205 ? 19.691 -0.689 -22.241 1.00 72.44 205 GLY A CA 1
ATOM 1664 C C . GLY A 1 205 ? 20.509 -1.958 -22.494 1.00 72.44 205 GLY A C 1
ATOM 1665 O O . GLY A 1 205 ? 21.726 -1.889 -22.658 1.00 72.44 205 GLY A O 1
ATOM 1666 N N . ALA A 1 206 ? 19.840 -3.109 -22.621 1.00 76.25 206 ALA A N 1
ATOM 1667 C CA . ALA A 1 206 ? 20.499 -4.359 -23.002 1.00 76.25 206 ALA A CA 1
ATOM 1668 C C . ALA A 1 206 ? 21.080 -4.287 -24.427 1.00 76.25 206 ALA A C 1
ATOM 1670 O O . ALA A 1 206 ? 22.218 -4.689 -24.652 1.00 76.25 206 ALA A O 1
ATOM 1671 N N . ILE A 1 207 ? 20.331 -3.728 -25.382 1.00 79.62 207 ILE A N 1
ATOM 1672 C CA . ILE A 1 207 ? 20.791 -3.534 -26.764 1.00 79.62 207 ILE A CA 1
ATOM 1673 C C . ILE A 1 207 ? 21.984 -2.570 -26.815 1.00 79.62 207 ILE A C 1
ATOM 1675 O O . ILE A 1 207 ? 22.979 -2.876 -27.462 1.00 79.62 207 ILE A O 1
ATOM 1679 N N . ALA A 1 208 ? 21.932 -1.441 -26.106 1.00 78.88 208 ALA A N 1
ATOM 1680 C CA . ALA A 1 208 ? 23.030 -0.478 -26.046 1.00 78.88 208 ALA A CA 1
ATOM 1681 C C . ALA A 1 208 ? 24.302 -1.097 -25.446 1.00 78.88 208 ALA A C 1
ATOM 1683 O O . ALA A 1 208 ? 25.394 -0.879 -25.967 1.00 78.88 208 ALA A O 1
ATOM 1684 N N . PHE A 1 209 ? 24.170 -1.924 -24.404 1.00 82.06 209 PHE A N 1
ATOM 1685 C CA . PHE A 1 209 ? 25.296 -2.670 -23.840 1.00 82.06 209 PHE A CA 1
ATOM 1686 C C . PHE A 1 209 ? 25.956 -3.590 -24.880 1.00 82.06 209 PHE A C 1
ATOM 1688 O O . PHE A 1 209 ? 27.179 -3.580 -25.019 1.00 82.06 209 PHE A O 1
ATOM 1695 N N . TRP A 1 210 ? 25.163 -4.331 -25.659 1.00 88.25 210 TRP A N 1
ATOM 1696 C CA . TRP A 1 210 ? 25.692 -5.230 -26.689 1.00 88.25 210 TRP A CA 1
ATOM 1697 C C . TRP A 1 210 ? 26.251 -4.499 -27.916 1.00 88.25 210 TRP A C 1
ATOM 1699 O O . TRP A 1 210 ? 27.279 -4.914 -28.441 1.00 88.25 210 TRP A O 1
ATOM 1709 N N . ILE A 1 211 ? 25.618 -3.412 -28.366 1.00 90.69 211 ILE A N 1
ATOM 1710 C CA . ILE A 1 211 ? 26.035 -2.678 -29.574 1.00 90.69 211 ILE A CA 1
ATOM 1711 C C . ILE A 1 211 ? 27.208 -1.736 -29.299 1.00 90.69 211 ILE A C 1
ATOM 1713 O O . ILE A 1 211 ? 28.059 -1.558 -30.161 1.00 90.69 211 ILE A O 1
ATOM 1717 N N . VAL A 1 212 ? 27.271 -1.120 -28.120 1.00 88.31 212 VAL A N 1
ATOM 1718 C CA . VAL A 1 212 ? 28.309 -0.129 -27.802 1.00 88.31 212 VAL A CA 1
ATOM 1719 C C . VAL A 1 212 ? 29.366 -0.735 -26.895 1.00 88.31 212 VAL A C 1
ATOM 1721 O O . VAL A 1 212 ? 30.553 -0.655 -27.198 1.00 88.31 212 VAL A O 1
ATOM 1724 N N . GLY A 1 213 ? 28.956 -1.378 -25.802 1.00 88.62 213 GLY A N 1
ATOM 1725 C CA . GLY A 1 213 ? 29.884 -1.894 -24.795 1.00 88.62 213 GLY A CA 1
ATOM 1726 C C . GLY A 1 213 ? 30.849 -2.931 -25.365 1.00 88.62 213 GLY A C 1
ATOM 1727 O O . GLY A 1 213 ? 32.064 -2.781 -25.231 1.00 88.62 213 GLY A O 1
ATOM 1728 N N . VAL A 1 214 ? 30.322 -3.945 -26.056 1.00 91.50 214 VAL A N 1
ATOM 1729 C CA . VAL A 1 214 ? 31.140 -5.055 -26.572 1.00 91.50 214 VAL A CA 1
ATOM 1730 C C . VAL A 1 214 ? 32.119 -4.611 -27.668 1.00 91.50 214 VAL A C 1
ATOM 1732 O O . VAL A 1 214 ? 33.310 -4.896 -27.521 1.00 91.50 214 VAL A O 1
ATOM 1735 N N . PRO A 1 215 ? 31.720 -3.862 -28.716 1.00 93.88 215 PRO A N 1
ATOM 1736 C CA . PRO A 1 215 ? 32.676 -3.388 -29.718 1.00 93.88 215 PRO A CA 1
ATOM 1737 C C . PRO A 1 215 ? 33.727 -2.435 -29.151 1.00 93.88 215 PRO A C 1
ATOM 1739 O O . PRO A 1 215 ? 34.885 -2.509 -29.555 1.00 93.88 215 PRO A O 1
ATOM 1742 N N . THR A 1 216 ? 33.365 -1.585 -28.183 1.00 93.94 216 THR A N 1
ATOM 1743 C CA . THR A 1 216 ? 34.332 -0.683 -27.533 1.00 93.94 216 THR A CA 1
ATOM 1744 C C . THR A 1 216 ? 35.375 -1.475 -26.749 1.00 93.94 216 THR A C 1
ATOM 1746 O O . THR A 1 216 ? 36.567 -1.190 -26.858 1.00 93.94 216 THR A O 1
ATOM 1749 N N . ALA A 1 217 ? 34.953 -2.510 -26.014 1.00 94.19 217 ALA A N 1
ATOM 1750 C CA . ALA A 1 217 ? 35.867 -3.398 -25.303 1.00 94.19 217 ALA A CA 1
ATOM 1751 C C . ALA A 1 217 ? 36.817 -4.118 -26.272 1.00 94.19 217 ALA A C 1
ATOM 1753 O O . ALA A 1 217 ? 38.028 -4.073 -26.074 1.00 94.19 217 ALA A O 1
ATOM 1754 N N . ILE A 1 218 ? 36.291 -4.692 -27.362 1.00 95.62 218 ILE A N 1
ATOM 1755 C CA . ILE A 1 218 ? 37.100 -5.343 -28.406 1.00 95.62 218 ILE A CA 1
ATOM 1756 C C . ILE A 1 218 ? 38.097 -4.350 -29.021 1.00 95.62 218 ILE A C 1
ATOM 1758 O O . ILE A 1 218 ? 39.277 -4.669 -29.155 1.00 95.62 218 ILE A O 1
ATOM 1762 N N . GLY A 1 219 ? 37.646 -3.137 -29.353 1.00 96.12 219 GLY A N 1
ATOM 1763 C CA . GLY A 1 219 ? 38.489 -2.081 -29.910 1.00 96.12 219 GLY A CA 1
ATOM 1764 C C . GLY A 1 219 ? 39.612 -1.662 -28.961 1.00 96.12 219 GLY A C 1
ATOM 1765 O O . GLY A 1 219 ? 40.760 -1.548 -29.388 1.00 96.12 219 GLY A O 1
ATOM 1766 N N . MET A 1 220 ? 39.318 -1.505 -27.666 1.00 96.38 220 MET A N 1
ATOM 1767 C CA . MET A 1 220 ? 40.338 -1.225 -26.651 1.00 96.38 220 MET A CA 1
ATOM 1768 C C . MET A 1 220 ? 41.333 -2.378 -26.515 1.00 96.38 220 MET A C 1
ATOM 1770 O O . MET A 1 220 ? 42.537 -2.135 -26.511 1.00 96.38 220 MET A O 1
ATOM 1774 N N . THR A 1 221 ? 40.869 -3.630 -26.450 1.00 95.06 221 THR A N 1
ATOM 1775 C CA . THR A 1 221 ? 41.763 -4.795 -26.384 1.00 95.06 221 THR A CA 1
ATOM 1776 C C . THR A 1 221 ? 42.675 -4.854 -27.607 1.00 95.06 221 THR A C 1
ATOM 1778 O O . THR A 1 221 ? 43.887 -5.005 -27.458 1.00 95.06 221 THR A O 1
ATOM 1781 N N . TRP A 1 222 ? 42.123 -4.658 -28.807 1.00 95.94 222 TRP A N 1
ATOM 1782 C CA . TRP A 1 222 ? 42.901 -4.613 -30.043 1.00 95.94 222 TRP A CA 1
ATOM 1783 C C . TRP A 1 222 ? 43.931 -3.477 -30.035 1.00 95.94 222 TRP A C 1
ATOM 1785 O O . TRP A 1 222 ? 45.087 -3.682 -30.401 1.00 95.94 222 TRP A O 1
ATOM 1795 N N . PHE A 1 223 ? 43.543 -2.291 -29.562 1.00 95.56 223 PHE A N 1
ATOM 1796 C CA . PHE A 1 223 ? 44.434 -1.140 -29.437 1.00 95.56 223 PHE A CA 1
ATOM 1797 C C . PHE A 1 223 ? 45.613 -1.414 -28.492 1.00 95.56 223 PHE A C 1
ATOM 1799 O O . PHE A 1 223 ? 46.756 -1.112 -28.836 1.00 95.56 223 PHE A O 1
ATOM 1806 N N . PHE A 1 224 ? 45.373 -2.041 -27.337 1.00 94.00 224 PHE A N 1
ATOM 1807 C CA . PHE A 1 224 ? 46.447 -2.431 -26.417 1.00 94.00 224 PHE A CA 1
ATOM 1808 C C . PHE A 1 224 ? 47.367 -3.501 -27.011 1.00 94.00 224 PHE A C 1
ATOM 1810 O O . PHE A 1 224 ? 48.587 -3.377 -26.903 1.00 94.00 224 PHE A O 1
ATOM 1817 N N . VAL A 1 225 ? 46.813 -4.511 -27.689 1.00 92.38 225 VAL A N 1
ATOM 1818 C CA . VAL A 1 225 ? 47.616 -5.510 -28.414 1.00 92.38 225 VAL A CA 1
ATOM 1819 C C . VAL A 1 225 ? 48.495 -4.821 -29.463 1.00 92.38 225 VAL A C 1
ATOM 1821 O O . VAL A 1 225 ? 49.692 -5.091 -29.542 1.00 92.38 225 VAL A O 1
ATOM 1824 N N . TRP A 1 226 ? 47.951 -3.865 -30.216 1.00 93.38 226 TRP A N 1
ATOM 1825 C CA . TRP A 1 226 ? 48.724 -3.099 -31.189 1.00 93.38 226 TRP A CA 1
ATOM 1826 C C . TRP A 1 226 ? 49.863 -2.285 -30.545 1.00 93.38 226 TRP A C 1
ATOM 1828 O O . TRP A 1 226 ? 50.992 -2.307 -31.039 1.00 93.38 226 TRP A O 1
ATOM 1838 N N . LEU A 1 227 ? 49.609 -1.618 -29.413 1.00 92.75 227 LEU A N 1
ATOM 1839 C CA . LEU A 1 227 ? 50.627 -0.848 -28.686 1.00 92.75 227 LEU A CA 1
ATOM 1840 C C . LEU A 1 227 ? 51.773 -1.704 -28.132 1.00 92.75 227 LEU A C 1
ATOM 1842 O O . LEU A 1 227 ? 52.910 -1.238 -28.105 1.00 92.75 227 LEU A O 1
ATOM 1846 N N . ILE A 1 228 ? 51.482 -2.920 -27.666 1.00 88.31 228 ILE A N 1
ATOM 1847 C CA . ILE A 1 228 ? 52.497 -3.815 -27.090 1.00 88.31 228 ILE A CA 1
ATOM 1848 C C . ILE A 1 228 ? 53.361 -4.426 -28.193 1.00 88.31 228 ILE A C 1
ATOM 1850 O O . ILE A 1 228 ? 54.581 -4.480 -28.064 1.00 88.31 228 ILE A O 1
ATOM 1854 N N . TRP A 1 229 ? 52.734 -4.891 -29.274 1.00 87.44 229 TRP A N 1
ATOM 1855 C CA . TRP A 1 229 ? 53.404 -5.760 -30.243 1.00 87.44 229 TRP A CA 1
ATOM 1856 C C . TRP A 1 229 ? 53.885 -5.041 -31.502 1.00 87.44 229 TRP A C 1
ATOM 1858 O O . TRP A 1 229 ? 54.864 -5.467 -32.112 1.00 87.44 229 TRP A O 1
ATOM 1868 N N . PHE A 1 230 ? 53.229 -3.952 -31.905 1.00 82.75 230 PHE A N 1
ATOM 1869 C CA . PHE A 1 230 ? 53.512 -3.287 -33.180 1.00 82.75 230 PHE A CA 1
ATOM 1870 C C . PHE A 1 230 ? 54.085 -1.883 -33.013 1.00 82.75 230 PHE A C 1
ATOM 1872 O O . PHE A 1 230 ? 54.909 -1.460 -33.829 1.00 82.75 230 PHE A O 1
ATOM 1879 N N . LYS A 1 231 ? 53.707 -1.156 -31.956 1.00 79.75 231 LYS A N 1
ATOM 1880 C CA . LYS A 1 231 ? 54.303 0.152 -31.685 1.00 79.75 231 LYS A CA 1
ATOM 1881 C C . LYS A 1 231 ? 55.718 -0.025 -31.136 1.00 79.75 231 LYS A C 1
ATOM 1883 O O . LYS A 1 231 ? 55.925 -0.336 -29.969 1.00 79.75 231 LYS A O 1
ATOM 1888 N N . ARG A 1 232 ? 56.710 0.211 -31.993 1.00 78.31 232 ARG A N 1
ATOM 1889 C CA . ARG A 1 232 ? 58.117 0.275 -31.591 1.00 78.31 232 ARG A CA 1
ATOM 1890 C C . ARG A 1 232 ? 58.339 1.551 -30.788 1.00 78.31 232 ARG A C 1
ATOM 1892 O O . ARG A 1 232 ? 58.322 2.648 -31.340 1.00 78.31 232 ARG A O 1
ATOM 1899 N N . TRP A 1 233 ? 58.518 1.401 -29.484 1.00 77.50 233 TRP A N 1
ATOM 1900 C CA . TRP A 1 233 ? 58.934 2.492 -28.615 1.00 77.50 233 TRP A CA 1
ATOM 1901 C C . TRP A 1 233 ? 60.404 2.778 -28.910 1.00 77.50 233 TRP A C 1
ATOM 1903 O O . TRP A 1 233 ? 61.279 1.984 -28.578 1.00 77.50 233 TRP A O 1
ATOM 1913 N N . SER A 1 234 ? 60.677 3.874 -29.613 1.00 72.94 234 SER A N 1
ATOM 1914 C CA . SER A 1 234 ? 62.037 4.359 -29.818 1.00 72.94 234 SER A CA 1
ATOM 1915 C C . SER A 1 234 ? 62.594 4.811 -28.471 1.00 72.94 234 SER A C 1
ATOM 1917 O O . SER A 1 234 ? 62.223 5.866 -27.960 1.00 72.94 234 SER A O 1
ATOM 1919 N N . THR A 1 235 ? 63.456 3.989 -27.881 1.00 64.88 235 THR A N 1
ATOM 1920 C CA . THR A 1 235 ? 64.307 4.385 -26.763 1.00 64.88 235 THR A CA 1
ATOM 1921 C C . THR A 1 235 ? 65.390 5.294 -27.320 1.00 64.88 235 THR A C 1
ATOM 1923 O O . THR A 1 235 ? 66.357 4.820 -27.914 1.00 64.88 235 THR A O 1
ATOM 1926 N N . THR A 1 236 ? 65.183 6.603 -27.210 1.00 59.81 236 THR A N 1
ATOM 1927 C CA . THR A 1 236 ? 66.246 7.578 -27.452 1.00 59.81 236 THR A CA 1
ATOM 1928 C C . THR A 1 236 ? 67.227 7.467 -26.292 1.00 59.81 236 THR A C 1
ATOM 1930 O O . THR A 1 236 ? 66.871 7.795 -25.159 1.00 59.81 236 THR A O 1
ATOM 1933 N N . THR A 1 237 ? 68.408 6.931 -26.579 1.00 51.75 237 THR A N 1
ATOM 1934 C CA . THR A 1 237 ? 69.562 6.890 -25.674 1.00 51.75 237 THR A CA 1
ATOM 1935 C C . THR A 1 237 ? 70.402 8.144 -25.845 1.00 51.75 237 THR A C 1
ATOM 1937 O O . THR A 1 237 ? 70.504 8.615 -27.002 1.00 51.75 237 THR A O 1
#

Secondary structure (DSSP, 8-state):
-PPPPPPPPPPPPPPP--SSHHHHHHHHHHHHHHHHHHHHHHHHHS---PPP----------------PPPP---S-----------HHHHHHHHHHHHHHHGGGTTSPPP--SSSB-HHHHHHHHTS-HHHHHHHHHHHTTTS-HHHHHHHHHH-THHHHHHHHHHHTTPPP-TT---TT--GGGSB-HHHHHHHHHTS--HHHHHHIIIIIHHHHHHHHHHHHHHHHT-------

pLDDT: mean 77.03, std 20.28, range [28.34, 96.62]

Radius of gyration: 34.26 Å; chains: 1; bounding box: 129×72×77 Å

Sequence (237 aa):
MPTPVPPNKPAPSPAPASFAFDTAAAHAKKEEASKQDFTRFKEAQTPRAAAPSPSARSTSDSPSYRVKAPPISSSDGLRRPRAYIPDAITLSSRPVRIYNVFNPYYSRPVVIYRDPYDSFFWWWLLDRTLDERAWWAYHHRYDMDPARYQSLVATDQQLEARVEQLEAQQAPRDPNYVPAGLDRDLMYSDRYVEHAYSNRPTRAGAIAFWIVGVPTAIGMTWFFVWLIWFKRWSTTT

Foldseek 3Di:
DDDDDDDDDDDDDDDDDDPPPVVVVVVVVVVVVVVVVVVVVVVVPPDPDDDDDDDDDDDDDDDDDDPPDPDDPPDDPDCPPLQDADDPVCLVCVVVVLCVLQVVCPPPDFDDAPAFFGRSLLVVLLPDDLLLVLLVCLQCVPRGGPVSVVVSCVSPVCSVVSNVVVVVVVPDRDNQDDPPPDDSCNGGDPVSNVVSHVPPCDPVNVVCCVVPVVVVVVVVVVVVVCCVPPDDDPPDD